Protein AF-0000000083476495 (afdb_homodimer)

Organism: NCBI:txid38772

Nearest PDB structures (foldseek):
  3ix0-assembly1_A  TM=9.524E-01  e=2.593E-11  Homo sapiens
  6rwc-assembly2_B  TM=8.278E-01  e=2.480E-09  Gallus gallus
  2iz3-assembly1_A  TM=7.144E-01  e=4.422E-10  Homo sapiens
  2iz4-assembly1_A  TM=6.396E-01  e=2.930E-09  Sus scrofa
  1xhh-assembly1_A  TM=4.499E-01  e=5.972E-06  Sus scrofa

Solvent-accessible surface area (backbone atoms only — not comparable to full-atom values): 12162 Å² total; per-residue (Å²): 133,83,78,75,74,76,74,70,78,68,69,75,56,72,74,68,36,1,43,20,40,37,34,54,42,56,89,83,54,84,46,37,66,50,96,84,65,53,74,36,50,62,74,37,72,50,70,48,93,85,34,27,44,33,39,19,47,75,58,32,32,40,36,23,34,58,46,49,43,77,74,38,56,58,67,89,55,29,46,75,43,80,36,77,93,72,35,38,61,47,39,16,25,68,91,44,68,89,38,75,46,74,65,43,26,32,39,34,134,81,76,75,73,76,75,72,78,67,70,75,60,70,77,66,36,2,44,22,39,37,35,55,43,57,89,82,55,84,46,35,66,47,97,86,66,52,73,37,50,60,76,37,72,52,71,47,93,84,34,28,43,31,38,19,46,77,59,31,32,38,36,22,34,60,44,50,44,77,75,39,54,60,67,90,56,28,46,76,45,81,37,76,92,73,33,38,63,46,42,15,26,68,92,44,68,89,38,74,46,74,66,43,27,32,40,34

pLDDT: mean 85.41, std 21.5, range [29.64, 98.75]

Sequence (216 aa):
MQMLGLLIIVVSVTLCDAQCWLKIIESDAQGCTDENGVLHEFNSKWTTKDCQSCSCSKERMQCCSLVSSPVDYDKEKCESIFYEETCSYKVVEKADPSKLCEVHSYVGMQMLGLLIIVVSVTLCDAQCWLKIIESDAQGCTDENGVLHEFNSKWTTKDCQSCSCSKERMQCCSLVSSPVDYDKEKCESIFYEETCSYKVVEKADPSKLCEVHSYVG

Structure (mmCIF, N/CA/C/O backbone):
data_AF-0000000083476495-model_v1
#
loop_
_entity.id
_entity.type
_entity.pdbx_description
1 polymer Beta-microseminoprotein
#
loop_
_atom_site.group_PDB
_atom_site.id
_atom_site.type_symbol
_atom_site.label_atom_id
_atom_site.label_alt_id
_atom_site.label_comp_id
_atom_site.label_asym_id
_atom_site.label_entity_id
_atom_site.label_seq_id
_atom_site.pdbx_PDB_ins_code
_atom_site.Cartn_x
_atom_site.Cartn_y
_atom_site.Cartn_z
_atom_site.occupancy
_atom_site.B_iso_or_equiv
_atom_site.auth_seq_id
_atom_site.auth_comp_id
_atom_site.auth_asym_id
_atom_site.auth_atom_id
_atom_site.pdbx_PDB_model_num
ATOM 1 N N . MET A 1 1 ? -11.781 -43.031 -7.367 1 34.56 1 MET A N 1
ATOM 2 C CA . MET A 1 1 ? -12.164 -41.656 -7.609 1 34.56 1 MET A CA 1
ATOM 3 C C . MET A 1 1 ? -11.359 -40.719 -6.73 1 34.56 1 MET A C 1
ATOM 5 O O . MET A 1 1 ? -11.609 -40.594 -5.527 1 34.56 1 MET A O 1
ATOM 9 N N . GLN A 1 2 ? -10.031 -40.625 -7 1 39.84 2 GLN A N 1
ATOM 10 C CA . GLN A 1 2 ? -9.008 -39.875 -6.285 1 39.84 2 GLN A CA 1
ATOM 11 C C . GLN A 1 2 ? -9.312 -38.375 -6.32 1 39.84 2 GLN A C 1
ATOM 13 O O . GLN A 1 2 ? -9.453 -37.781 -7.398 1 39.84 2 GLN A O 1
ATOM 18 N N . MET A 1 3 ? -10.148 -37.906 -5.332 1 31.55 3 MET A N 1
ATOM 19 C CA . MET A 1 3 ? -10.445 -36.5 -5.172 1 31.55 3 MET A CA 1
ATOM 20 C C . MET A 1 3 ? -9.164 -35.656 -5.102 1 31.55 3 MET A C 1
ATOM 22 O O . MET A 1 3 ? -8.359 -35.844 -4.184 1 31.55 3 MET A O 1
ATOM 26 N N . LEU A 1 4 ? -8.531 -35.406 -6.23 1 34.44 4 LEU A N 1
ATOM 27 C CA . LEU A 1 4 ? -7.445 -34.438 -6.297 1 34.44 4 LEU A CA 1
ATOM 28 C C . LEU A 1 4 ? -7.863 -33.125 -5.676 1 34.44 4 LEU A C 1
ATOM 30 O O . LEU A 1 4 ? -8.719 -32.406 -6.223 1 34.44 4 LEU A O 1
ATOM 34 N N . GLY A 1 5 ? -7.867 -33.125 -4.352 1 31.09 5 GLY A N 1
ATOM 35 C CA . GLY A 1 5 ? -8.07 -31.859 -3.645 1 31.09 5 GLY A CA 1
ATOM 36 C C . GLY A 1 5 ? -7.156 -30.75 -4.137 1 31.09 5 GLY A C 1
ATOM 37 O O . GLY A 1 5 ? -5.934 -30.906 -4.152 1 31.09 5 GLY A O 1
ATOM 38 N N . LEU A 1 6 ? -7.582 -29.969 -5.129 1 33.41 6 LEU A N 1
ATOM 39 C CA . LEU A 1 6 ? -6.91 -28.75 -5.555 1 33.41 6 LEU A CA 1
ATOM 40 C C . LEU A 1 6 ? -6.516 -27.891 -4.352 1 33.41 6 LEU A C 1
ATOM 42 O O . LEU A 1 6 ? -7.383 -27.391 -3.635 1 33.41 6 LEU A O 1
ATOM 46 N N . LEU A 1 7 ? -5.434 -28.219 -3.66 1 29.91 7 LEU A N 1
ATOM 47 C CA . LEU A 1 7 ? -4.914 -27.375 -2.584 1 29.91 7 LEU A CA 1
ATOM 48 C C . LEU A 1 7 ? -4.652 -25.953 -3.076 1 29.91 7 LEU A C 1
ATOM 50 O O . LEU A 1 7 ? -3.711 -25.734 -3.84 1 29.91 7 LEU A O 1
ATOM 54 N N . ILE A 1 8 ? -5.703 -25.188 -3.322 1 32.38 8 ILE A N 1
ATOM 55 C CA . ILE A 1 8 ? -5.492 -23.766 -3.586 1 32.38 8 ILE A CA 1
ATOM 56 C C . ILE A 1 8 ? -4.715 -23.141 -2.432 1 32.38 8 ILE A C 1
ATOM 58 O O . ILE A 1 8 ? -5.156 -23.188 -1.281 1 32.38 8 ILE A O 1
ATOM 62 N N . ILE A 1 9 ? -3.4 -23.219 -2.455 1 31.97 9 ILE A N 1
ATOM 63 C CA . ILE A 1 9 ? -2.613 -22.531 -1.44 1 31.97 9 ILE A CA 1
ATOM 64 C C . ILE A 1 9 ? -3.059 -21.078 -1.347 1 31.97 9 ILE A C 1
ATOM 66 O O . ILE A 1 9 ? -2.861 -20.297 -2.281 1 31.97 9 ILE A O 1
ATOM 70 N N . VAL A 1 10 ? -4.258 -20.844 -0.787 1 36.78 10 VAL A N 1
ATOM 71 C CA . VAL A 1 10 ? -4.621 -19.469 -0.459 1 36.78 10 VAL A CA 1
ATOM 72 C C . VAL A 1 10 ? -3.594 -18.875 0.503 1 36.78 10 VAL A C 1
ATOM 74 O O . VAL A 1 10 ? -3.48 -19.328 1.648 1 36.78 10 VAL A O 1
ATOM 77 N N . VAL A 1 11 ? -2.447 -18.641 -0.022 1 34.66 11 VAL A N 1
ATOM 78 C CA . VAL A 1 11 ? -1.579 -17.922 0.901 1 34.66 11 VAL A CA 1
ATOM 79 C C . VAL A 1 11 ? -2.369 -16.812 1.6 1 34.66 11 VAL A C 1
ATOM 81 O O . VAL A 1 11 ? -2.852 -15.883 0.952 1 34.66 11 VAL A O 1
ATOM 84 N N . SER A 1 12 ? -3.031 -17.172 2.689 1 33.94 12 SER A N 1
ATOM 85 C CA . SER A 1 12 ? -3.564 -16.109 3.525 1 33.94 12 SER A CA 1
ATOM 86 C C . SER A 1 12 ? -2.555 -14.977 3.686 1 33.94 12 SER A C 1
ATOM 88 O O . SER A 1 12 ? -1.803 -14.938 4.66 1 33.94 12 SER A O 1
ATOM 90 N N . VAL A 1 13 ? -1.856 -14.633 2.609 1 37.53 13 VAL A N 1
ATOM 91 C CA . VAL A 1 13 ? -1.021 -13.445 2.73 1 37.53 13 VAL A CA 1
ATOM 92 C C . VAL A 1 13 ? -1.77 -12.367 3.506 1 37.53 13 VAL A C 1
ATOM 94 O O . VAL A 1 13 ? -2.951 -12.117 3.252 1 37.53 13 VAL A O 1
ATOM 97 N N . THR A 1 14 ? -1.741 -12.531 4.781 1 41 14 THR A N 1
ATOM 98 C CA . THR A 1 14 ? -2.135 -11.266 5.383 1 41 14 THR A CA 1
ATOM 99 C C . THR A 1 14 ? -1.854 -10.102 4.434 1 41 14 THR A C 1
ATOM 101 O O . THR A 1 14 ? -0.829 -10.094 3.748 1 41 14 THR A O 1
ATOM 104 N N . LEU A 1 15 ? -2.908 -9.586 3.697 1 41 15 LEU A N 1
ATOM 105 C CA . LEU A 1 15 ? -3.074 -8.516 2.721 1 41 15 LEU A CA 1
ATOM 106 C C . LEU A 1 15 ? -2 -7.445 2.896 1 41 15 LEU A C 1
ATOM 108 O O . LEU A 1 15 ? -1.923 -6.801 3.947 1 41 15 LEU A O 1
ATOM 112 N N . CYS A 1 16 ? -0.735 -7.691 2.588 1 46.31 16 CYS A N 1
ATOM 113 C CA . CYS A 1 16 ? 0.157 -6.574 2.289 1 46.31 16 CYS A CA 1
ATOM 114 C C . CYS A 1 16 ? -0.631 -5.348 1.847 1 46.31 16 CYS A C 1
ATOM 116 O O . CYS A 1 16 ? -1.485 -5.441 0.964 1 46.31 16 CYS A O 1
ATOM 118 N N . ASP A 1 17 ? -0.817 -4.535 2.719 1 54.31 17 ASP A N 1
ATOM 119 C CA . ASP A 1 17 ? -1.449 -3.234 2.535 1 54.31 17 ASP A CA 1
ATOM 120 C C . ASP A 1 17 ? -0.942 -2.551 1.266 1 54.31 17 ASP A C 1
ATOM 122 O O . ASP A 1 17 ? 0.267 -2.408 1.072 1 54.31 17 ASP A O 1
ATOM 126 N N . ALA A 1 18 ? -1.779 -2.582 0.137 1 68.75 18 ALA A N 1
ATOM 127 C CA . ALA A 1 18 ? -1.837 -1.989 -1.196 1 68.75 18 ALA A CA 1
ATOM 128 C C . ALA A 1 18 ? -1.809 -0.466 -1.121 1 68.75 18 ALA A C 1
ATOM 130 O O . ALA A 1 18 ? -1.71 0.106 -0.033 1 68.75 18 ALA A O 1
ATOM 131 N N . GLN A 1 19 ? -1.718 0.031 -2.152 1 83 19 GLN A N 1
ATOM 132 C CA . GLN A 1 19 ? -1.815 1.484 -2.246 1 83 19 GLN A CA 1
ATOM 133 C C . GLN A 1 19 ? -2.918 2.021 -1.336 1 83 19 GLN A C 1
ATOM 135 O O . GLN A 1 19 ? -4.07 1.593 -1.43 1 83 19 GLN A O 1
ATOM 140 N N . CYS A 1 20 ? -2.533 2.936 -0.504 1 90.88 20 CYS A N 1
ATOM 141 C CA . CYS A 1 20 ? -3.477 3.441 0.488 1 90.88 20 CYS A CA 1
ATOM 142 C C . CYS A 1 20 ? -3.664 4.945 0.344 1 90.88 20 CYS A C 1
ATOM 144 O O . CYS A 1 20 ? -2.777 5.645 -0.153 1 90.88 20 CYS A O 1
ATOM 146 N N . TRP A 1 21 ? -4.828 5.371 0.64 1 91.62 21 TRP A N 1
ATOM 147 C CA . TRP A 1 21 ? -5.148 6.789 0.781 1 91.62 21 TRP A CA 1
ATOM 148 C C . TRP A 1 21 ? -5.602 7.105 2.201 1 91.62 21 TRP A C 1
ATOM 150 O O . TRP A 1 21 ? -6.32 6.316 2.82 1 91.62 21 TRP A O 1
ATOM 160 N N . LEU A 1 22 ? -5.082 8.211 2.65 1 92.5 22 LEU A N 1
ATOM 161 C CA . LEU A 1 22 ? -5.391 8.656 4.004 1 92.5 22 LEU A CA 1
ATOM 162 C C . LEU A 1 22 ? -6.039 10.039 3.99 1 92.5 22 LEU A C 1
ATOM 164 O O . LEU A 1 22 ? -5.637 10.906 3.215 1 92.5 22 LEU A O 1
ATOM 168 N N . LYS A 1 23 ? -7.008 10.203 4.828 1 94.88 23 LYS A N 1
ATOM 169 C CA . LYS A 1 23 ? -7.641 11.508 5.035 1 94.88 23 LYS A CA 1
ATOM 170 C C . LYS A 1 23 ? -7.629 11.891 6.512 1 94.88 23 LYS A C 1
ATOM 172 O O . LYS A 1 23 ? -8.094 11.133 7.363 1 94.88 23 LYS A O 1
ATOM 177 N N . ILE A 1 24 ? -7.098 13.031 6.801 1 93.81 24 ILE A N 1
ATOM 178 C CA . ILE A 1 24 ? -7.008 13.508 8.172 1 93.81 24 ILE A CA 1
ATOM 179 C C . ILE A 1 24 ? -8.383 13.977 8.648 1 93.81 24 ILE A C 1
ATOM 181 O O . ILE A 1 24 ? -9.078 14.695 7.93 1 93.81 24 ILE A O 1
ATOM 185 N N . ILE A 1 25 ? -8.703 13.547 9.805 1 94.44 25 ILE A N 1
ATOM 186 C CA . ILE A 1 25 ? -10.023 13.836 10.359 1 94.44 25 ILE A CA 1
ATOM 187 C C . ILE A 1 25 ? -9.953 15.094 11.219 1 94.44 25 ILE A C 1
ATOM 189 O O . ILE A 1 25 ? -9 15.289 11.969 1 94.44 25 ILE A O 1
ATOM 193 N N . GLU A 1 26 ? -10.945 15.914 11.031 1 91.38 26 GLU A N 1
ATOM 194 C CA . GLU A 1 26 ? -11.039 17.125 11.844 1 91.38 26 GLU A CA 1
ATOM 195 C C . GLU A 1 26 ? -11.352 16.781 13.305 1 91.38 26 GLU A C 1
ATOM 197 O O . GLU A 1 26 ? -12 15.781 13.586 1 91.38 26 GLU A O 1
ATOM 202 N N . SER A 1 27 ? -10.953 17.656 14.125 1 90.38 27 SER A N 1
ATOM 203 C CA . SER A 1 27 ? -11.047 17.406 15.562 1 90.38 27 SER A CA 1
ATOM 204 C C . SER A 1 27 ? -12.5 17.297 16.016 1 90.38 27 SER A C 1
ATOM 206 O O . SER A 1 27 ? -12.805 16.594 16.969 1 90.38 27 SER A O 1
ATOM 208 N N . ASP A 1 28 ? -13.398 17.844 15.391 1 93.44 28 ASP A N 1
ATOM 209 C CA . ASP A 1 28 ? -14.789 17.875 15.82 1 93.44 28 ASP A CA 1
ATOM 210 C C . ASP A 1 28 ? -15.617 16.828 15.078 1 93.44 28 ASP A C 1
ATOM 212 O O . ASP A 1 28 ? -16.844 16.766 15.234 1 93.44 28 ASP A O 1
ATOM 216 N N . ALA A 1 29 ? -14.992 16.062 14.328 1 94.75 29 ALA A N 1
ATOM 217 C CA . ALA A 1 29 ? -15.703 15.031 13.578 1 94.75 29 ALA A CA 1
ATOM 218 C C . ALA A 1 29 ? -16.312 13.984 14.508 1 94.75 29 ALA A C 1
ATOM 220 O O . ALA A 1 29 ? -15.781 13.75 15.602 1 94.75 29 ALA A O 1
ATOM 221 N N . GLN A 1 30 ? -17.391 13.328 14.125 1 96.25 30 GLN A N 1
ATOM 222 C CA . GLN A 1 30 ? -18.047 12.281 14.898 1 96.25 30 GLN A CA 1
ATOM 223 C C . GLN A 1 30 ? -17.703 10.898 14.367 1 96.25 30 GLN A C 1
ATOM 225 O O . GLN A 1 30 ? -18.109 9.883 14.938 1 96.25 30 GLN A O 1
ATOM 230 N N . GLY A 1 31 ? -17.078 10.867 13.336 1 97.69 31 GLY A N 1
ATOM 231 C CA . GLY A 1 31 ? -16.656 9.68 12.602 1 97.69 31 GLY A CA 1
ATOM 232 C C . GLY A 1 31 ? -16.078 10.008 11.234 1 97.69 31 GLY A C 1
ATOM 233 O O . GLY A 1 31 ? -15.68 11.148 10.977 1 97.69 31 GLY A O 1
ATOM 234 N N . CYS A 1 32 ? -15.922 9.039 10.414 1 97.75 32 CYS A N 1
ATOM 235 C CA . CYS A 1 32 ? -15.43 9.211 9.047 1 97.75 32 CYS A CA 1
ATOM 236 C C . CYS A 1 32 ? -16.562 9.078 8.039 1 97.75 32 CYS A C 1
ATOM 238 O O . CYS A 1 32 ? -17.312 8.094 8.07 1 97.75 32 CYS A O 1
ATOM 240 N N . THR A 1 33 ? -16.672 10.023 7.168 1 96.88 33 THR A N 1
ATOM 241 C CA . THR A 1 33 ? -17.656 9.938 6.102 1 96.88 33 THR A CA 1
ATOM 242 C C . THR A 1 33 ? -17.016 9.461 4.805 1 96.88 33 THR A C 1
ATOM 244 O O . THR A 1 33 ? -16.062 10.062 4.32 1 96.88 33 THR A O 1
ATOM 247 N N . ASP A 1 34 ? -17.594 8.422 4.27 1 94.94 34 ASP A N 1
ATOM 248 C CA . ASP A 1 34 ? -16.984 7.871 3.061 1 94.94 34 ASP A CA 1
ATOM 249 C C . ASP A 1 34 ? -17.5 8.586 1.813 1 94.94 34 ASP A C 1
ATOM 251 O O . ASP A 1 34 ? -18.234 9.578 1.915 1 94.94 34 ASP A O 1
ATOM 255 N N . GLU A 1 35 ? -17.109 8.18 0.655 1 91.06 35 GLU A N 1
ATOM 256 C CA . GLU A 1 35 ? -17.406 8.852 -0.604 1 91.06 35 GLU A CA 1
ATOM 257 C C . GLU A 1 35 ? -18.906 8.797 -0.91 1 91.06 35 GLU A C 1
ATOM 259 O O . GLU A 1 35 ? -19.422 9.602 -1.686 1 91.06 35 GLU A O 1
ATOM 264 N N . ASN A 1 36 ? -19.609 7.879 -0.288 1 94.56 36 ASN A N 1
ATOM 265 C CA . ASN A 1 36 ? -21.047 7.723 -0.512 1 94.56 36 ASN A CA 1
ATOM 266 C C . ASN A 1 36 ? -21.859 8.461 0.543 1 94.56 36 ASN A C 1
ATOM 268 O O . ASN A 1 36 ? -23.078 8.367 0.566 1 94.56 36 ASN A O 1
ATOM 272 N N . GLY A 1 37 ? -21.203 9.039 1.499 1 95.19 37 GLY A N 1
ATOM 273 C CA . GLY A 1 37 ? -21.891 9.828 2.51 1 95.19 37 GLY A CA 1
ATOM 274 C C . GLY A 1 37 ? -22.203 9.039 3.766 1 95.19 37 GLY A C 1
ATOM 275 O O . GLY A 1 37 ? -22.891 9.539 4.66 1 95.19 37 GLY A O 1
ATOM 276 N N . VAL A 1 38 ? -21.766 7.816 3.787 1 96.81 38 VAL A N 1
ATOM 277 C CA . VAL A 1 38 ? -22.031 6.973 4.945 1 96.81 38 VAL A CA 1
ATOM 278 C C . VAL A 1 38 ? -21.078 7.336 6.078 1 96.81 38 VAL A C 1
ATOM 280 O O . VAL A 1 38 ? -19.859 7.383 5.883 1 96.81 38 VAL A O 1
ATOM 283 N N . LEU A 1 39 ? -21.531 7.594 7.266 1 97.75 39 LEU A N 1
ATOM 284 C CA . LEU A 1 39 ? -20.734 7.891 8.453 1 97.75 39 LEU A CA 1
ATOM 285 C C . LEU A 1 39 ? -20.328 6.605 9.164 1 97.75 39 LEU A C 1
ATOM 287 O O . LEU A 1 39 ? -21.188 5.824 9.578 1 97.75 39 LEU A O 1
ATOM 291 N N . HIS A 1 40 ? -19.094 6.449 9.297 1 98.19 40 HIS A N 1
ATOM 292 C CA . HIS A 1 40 ? -18.547 5.309 10.023 1 98.19 40 HIS A CA 1
ATOM 293 C C . HIS A 1 40 ? -18.016 5.73 11.391 1 98.19 40 HIS A C 1
ATOM 295 O O . HIS A 1 40 ? -17.328 6.746 11.516 1 98.19 40 HIS A O 1
ATOM 301 N N . GLU A 1 41 ? -18.312 4.902 12.328 1 97.88 41 GLU A N 1
ATOM 302 C CA . GLU A 1 41 ? -17.875 5.219 13.688 1 97.88 41 GLU A CA 1
ATOM 303 C C . GLU A 1 41 ? -16.359 5.059 13.82 1 97.88 41 GLU A C 1
ATOM 305 O O . GLU A 1 41 ? -15.734 4.301 13.07 1 97.88 41 GLU A O 1
ATOM 310 N N . PHE A 1 42 ? -15.836 5.797 14.812 1 97.25 42 PHE A N 1
ATOM 311 C CA . PHE A 1 42 ? -14.422 5.621 15.117 1 97.25 42 PHE A CA 1
ATOM 312 C C . PHE A 1 42 ? -14.125 4.176 15.492 1 97.25 42 PHE A C 1
ATOM 314 O O . PHE A 1 42 ? -14.945 3.514 16.141 1 97.25 42 PHE A O 1
ATOM 321 N N . ASN A 1 43 ? -13 3.709 15.016 1 97 43 ASN A N 1
ATOM 322 C CA . ASN A 1 43 ? -12.508 2.365 15.297 1 97 43 ASN A CA 1
ATOM 323 C C . ASN A 1 43 ? -13.297 1.306 14.531 1 97 43 ASN A C 1
ATOM 325 O O . ASN A 1 43 ? -13.352 0.147 14.945 1 97 43 ASN A O 1
ATOM 329 N N . SER A 1 44 ? -13.906 1.71 13.516 1 97.5 44 SER A N 1
ATOM 330 C CA . SER A 1 44 ? -14.594 0.756 12.656 1 97.5 44 SER A CA 1
ATOM 331 C C . SER A 1 44 ? -13.766 0.437 11.414 1 97.5 44 SER A C 1
ATOM 333 O O . SER A 1 44 ? -12.836 1.167 11.078 1 97.5 44 SER A O 1
ATOM 335 N N . LYS A 1 45 ? -14.047 -0.667 10.82 1 97.19 45 LYS A N 1
ATOM 336 C CA . LYS A 1 45 ? -13.445 -1.103 9.562 1 97.19 45 LYS A CA 1
ATOM 337 C C . LYS A 1 45 ? -14.508 -1.592 8.586 1 97.19 45 LYS A C 1
ATOM 339 O O . LYS A 1 45 ? -15.516 -2.17 9 1 97.19 45 LYS A O 1
ATOM 344 N N . TRP A 1 46 ? -14.297 -1.389 7.312 1 97.06 46 TRP A N 1
ATOM 345 C CA . TRP A 1 46 ? -15.211 -1.873 6.285 1 97.06 46 TRP A CA 1
ATOM 346 C C . TRP A 1 46 ? -14.484 -2.076 4.961 1 97.06 46 TRP A C 1
ATOM 348 O O . TRP A 1 46 ? -13.367 -1.599 4.777 1 97.06 46 TRP A O 1
ATOM 358 N N . THR A 1 47 ? -15.078 -2.848 4.082 1 94.06 47 THR A N 1
ATOM 359 C CA . THR A 1 47 ? -14.594 -3.041 2.719 1 94.06 47 THR A CA 1
ATOM 360 C C . THR A 1 47 ? -15.555 -2.406 1.712 1 94.06 47 THR A C 1
ATOM 362 O O . THR A 1 47 ? -16.766 -2.35 1.946 1 94.06 47 THR A O 1
ATOM 365 N N . THR A 1 48 ? -15.016 -1.91 0.688 1 94.38 48 THR A N 1
ATOM 366 C CA . THR A 1 48 ? -15.844 -1.251 -0.313 1 94.38 48 THR A CA 1
ATOM 367 C C . THR A 1 48 ? -16.031 -2.148 -1.533 1 94.38 48 THR A C 1
ATOM 369 O O . THR A 1 48 ? -15.289 -3.113 -1.723 1 94.38 48 THR A O 1
ATOM 372 N N . LYS A 1 49 ? -16.969 -1.823 -2.383 1 92.94 49 LYS A N 1
ATOM 373 C CA . LYS A 1 49 ? -17.234 -2.555 -3.619 1 92.94 49 LYS A CA 1
ATOM 374 C C . LYS A 1 49 ? -16.047 -2.447 -4.582 1 92.94 49 LYS A C 1
ATOM 376 O O . LYS A 1 49 ? -15.844 -3.332 -5.414 1 92.94 49 LYS A O 1
ATOM 381 N N . ASP A 1 50 ? -15.273 -1.399 -4.469 1 92.25 50 ASP A N 1
ATOM 382 C CA . ASP A 1 50 ? -14.117 -1.165 -5.328 1 92.25 50 ASP A CA 1
ATOM 383 C C . ASP A 1 50 ? -12.859 -1.813 -4.75 1 92.25 50 ASP A C 1
ATOM 385 O O . ASP A 1 50 ? -11.742 -1.388 -5.047 1 92.25 50 ASP A O 1
ATOM 389 N N . CYS A 1 51 ? -13.023 -2.686 -3.863 1 93.25 51 CYS A N 1
ATOM 390 C CA . CYS A 1 51 ? -11.961 -3.541 -3.338 1 93.25 51 CYS A CA 1
ATOM 391 C C . CYS A 1 51 ? -10.977 -2.736 -2.5 1 93.25 51 CYS A C 1
ATOM 393 O O . CYS A 1 51 ? -9.766 -2.873 -2.658 1 93.25 51 CYS A O 1
ATOM 395 N N . GLN A 1 52 ? -11.531 -1.977 -1.634 1 92.38 52 GLN A N 1
ATOM 396 C CA . GLN A 1 52 ? -10.703 -1.287 -0.649 1 92.38 52 GLN A CA 1
ATOM 397 C C . GLN A 1 52 ? -11.07 -1.708 0.77 1 92.38 52 GLN A C 1
ATOM 399 O O . GLN A 1 52 ? -12.242 -1.944 1.069 1 92.38 52 GLN A O 1
ATOM 404 N N . SER A 1 53 ? -10.102 -1.849 1.546 1 92.62 53 SER A N 1
ATOM 405 C CA . SER A 1 53 ? -10.289 -1.97 2.988 1 92.62 53 SER A CA 1
ATOM 406 C C . SER A 1 53 ? -10.047 -0.637 3.689 1 92.62 53 SER A C 1
ATOM 408 O O . SER A 1 53 ? -9 -0.01 3.506 1 92.62 53 SER A O 1
ATOM 410 N N . CYS A 1 54 ? -11.039 -0.274 4.535 1 94.62 54 CYS A N 1
ATOM 411 C CA . CYS A 1 54 ? -10.984 1.054 5.137 1 94.62 54 CYS A CA 1
ATOM 412 C C . CYS A 1 54 ? -11.117 0.974 6.652 1 94.62 54 CYS A C 1
ATOM 414 O O . CYS A 1 54 ? -11.625 -0.016 7.184 1 94.62 54 CYS A O 1
ATOM 416 N N . SER A 1 55 ? -10.586 1.941 7.273 1 94.94 55 SER A N 1
ATOM 417 C CA . SER A 1 55 ? -10.711 2.078 8.719 1 94.94 55 SER A CA 1
ATOM 418 C C . SER A 1 55 ? -10.828 3.541 9.133 1 94.94 55 SER A C 1
ATOM 420 O O . SER A 1 55 ? -10.43 4.438 8.383 1 94.94 55 SER A O 1
ATOM 422 N N . CYS A 1 56 ? -11.461 3.758 10.336 1 97.25 56 CYS A N 1
ATOM 423 C CA . CYS A 1 56 ? -11.688 5.105 10.836 1 97.25 56 CYS A CA 1
ATOM 424 C C . CYS A 1 56 ? -11.141 5.258 12.25 1 97.25 56 CYS A C 1
ATOM 426 O O . CYS A 1 56 ? -11.453 4.453 13.133 1 97.25 56 CYS A O 1
ATOM 428 N N . SER A 1 57 ? -10.25 6.164 12.445 1 95.25 57 SER A N 1
ATOM 429 C CA . SER A 1 57 ? -9.797 6.594 13.766 1 95.25 57 SER A CA 1
ATOM 430 C C . SER A 1 57 ? -10.133 8.062 14.016 1 95.25 57 SER A C 1
ATOM 432 O O . SER A 1 57 ? -1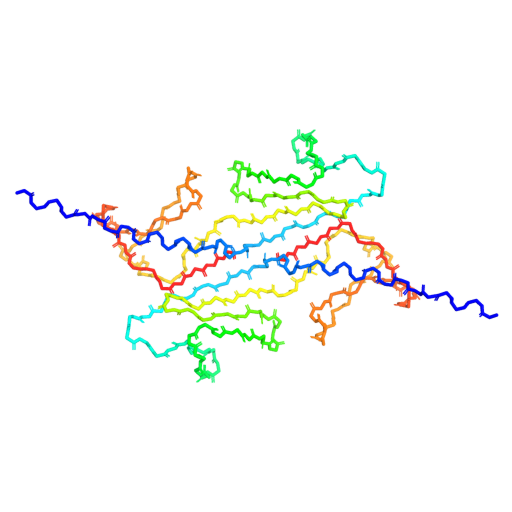0.688 8.734 13.133 1 95.25 57 SER A O 1
ATOM 434 N N . LYS A 1 58 ? -9.844 8.578 15.195 1 95.94 58 LYS A N 1
ATOM 435 C CA . LYS A 1 58 ? -10.07 9.992 15.492 1 95.94 58 LYS A CA 1
ATOM 436 C C . LYS A 1 58 ? -9.125 10.883 14.703 1 95.94 58 LYS A C 1
ATOM 438 O O . LYS A 1 58 ? -9.391 12.078 14.523 1 95.94 58 LYS A O 1
ATOM 443 N N . GLU A 1 59 ? -8.094 10.305 14.227 1 93.06 59 GLU A N 1
ATOM 444 C CA . GLU A 1 59 ? -7.066 11.086 13.547 1 93.06 59 GLU A CA 1
ATOM 445 C C . GLU A 1 59 ? -7.238 11.039 12.031 1 93.06 59 GLU A C 1
ATOM 447 O O . GLU A 1 59 ? -6.879 11.984 11.328 1 93.06 59 GLU A O 1
ATOM 452 N N . ARG A 1 60 ? -7.68 9.844 11.57 1 93.94 60 ARG A N 1
ATOM 453 C CA . ARG A 1 60 ? -7.672 9.711 10.117 1 93.94 60 ARG A CA 1
ATOM 454 C C . ARG A 1 60 ? -8.656 8.633 9.664 1 93.94 60 ARG A C 1
ATOM 456 O O . ARG A 1 60 ? -8.992 7.73 10.43 1 93.94 60 ARG A O 1
ATOM 463 N N . MET A 1 61 ? -9.039 8.734 8.438 1 95.62 61 MET A N 1
ATOM 464 C CA . MET A 1 61 ? -9.625 7.656 7.645 1 95.62 61 MET A CA 1
ATOM 465 C C . MET A 1 61 ? -8.594 7.07 6.684 1 95.62 61 MET A C 1
ATOM 467 O O . MET A 1 61 ? -7.887 7.812 6 1 95.62 61 MET A O 1
ATOM 471 N N . GLN A 1 62 ? -8.531 5.785 6.605 1 93.44 62 GLN A N 1
ATOM 472 C CA . GLN A 1 62 ? -7.555 5.121 5.75 1 93.44 62 GLN A CA 1
ATOM 473 C C . GLN A 1 62 ? -8.211 4.035 4.902 1 93.44 62 GLN A C 1
ATOM 475 O O . GLN A 1 62 ? -9.016 3.25 5.406 1 93.44 62 GLN A O 1
ATOM 480 N N . CYS A 1 63 ? -7.891 4.074 3.648 1 93.25 63 CYS A N 1
ATOM 481 C CA . CYS A 1 63 ? -8.336 3.025 2.738 1 93.25 63 CYS A CA 1
ATOM 482 C C . CYS A 1 63 ? -7.168 2.484 1.921 1 93.25 63 CYS A C 1
ATOM 484 O O . CYS A 1 63 ? -6.371 3.254 1.384 1 93.25 63 CYS A O 1
ATOM 486 N N . CYS A 1 64 ? -7.117 1.154 1.779 1 92 64 CYS A N 1
ATOM 487 C CA . CYS A 1 64 ? -6.07 0.487 1.013 1 92 64 CYS A CA 1
ATOM 488 C C . CYS A 1 64 ? -6.668 -0.511 0.028 1 92 64 CYS A C 1
ATOM 490 O O . CYS A 1 64 ? -7.668 -1.164 0.329 1 92 64 CYS A O 1
ATOM 492 N N . SER A 1 65 ? -6.008 -0.582 -1.082 1 91.12 65 SER A N 1
ATOM 493 C CA . SER A 1 65 ? -6.461 -1.559 -2.066 1 91.12 65 SER A CA 1
ATOM 494 C C . SER A 1 65 ? -6.281 -2.984 -1.556 1 91.12 65 SER A C 1
ATOM 496 O O . SER A 1 65 ? -5.277 -3.295 -0.91 1 91.12 65 SER A O 1
ATOM 498 N N . LEU A 1 66 ? -7.219 -3.824 -1.941 1 90.69 66 LEU A N 1
ATOM 499 C CA . LEU A 1 66 ? -7.137 -5.246 -1.627 1 90.69 66 LEU A CA 1
ATOM 500 C C . LEU A 1 66 ? -6.578 -6.031 -2.809 1 90.69 66 LEU A C 1
ATOM 502 O O . LEU A 1 66 ? -6.332 -7.238 -2.697 1 90.69 66 LEU A O 1
ATOM 506 N N . VAL A 1 67 ? -6.414 -5.34 -3.867 1 90.38 67 VAL A N 1
ATOM 507 C CA . VAL A 1 67 ? -6.074 -6.027 -5.109 1 90.38 67 VAL A CA 1
ATOM 508 C C . VAL A 1 67 ? -4.559 -6.117 -5.254 1 90.38 67 VAL A C 1
ATOM 510 O O . VAL A 1 67 ? -3.852 -5.121 -5.094 1 90.38 67 VAL A O 1
ATOM 513 N N . SER A 1 68 ? -4.109 -7.305 -5.582 1 90.44 68 SER A N 1
ATOM 514 C CA . SER A 1 68 ? -2.74 -7.539 -6.02 1 90.44 68 SER A CA 1
ATOM 515 C C . SER A 1 68 ? -2.691 -7.969 -7.484 1 90.44 68 SER A C 1
ATOM 517 O O . SER A 1 68 ? -3.225 -9.016 -7.844 1 90.44 68 SER A O 1
ATOM 519 N N . SER A 1 69 ? -2.027 -7.141 -8.234 1 92.38 69 SER A N 1
ATOM 520 C CA . SER A 1 69 ? -1.972 -7.422 -9.672 1 92.38 69 SER A CA 1
ATOM 521 C C . SER A 1 69 ? -0.753 -8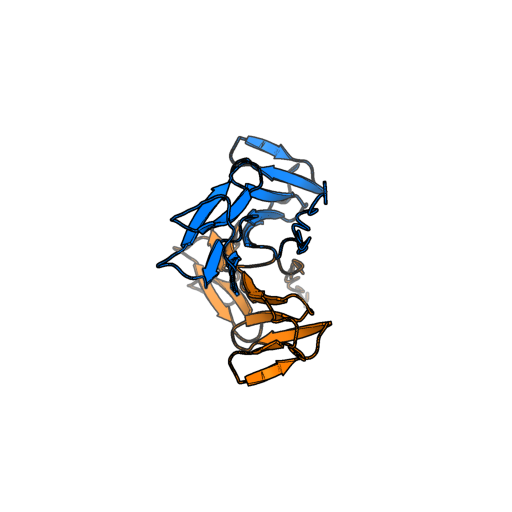.273 -10.016 1 92.38 69 SER A C 1
ATOM 523 O O . SER A 1 69 ? 0.373 -7.93 -9.648 1 92.38 69 SER A O 1
ATOM 525 N N . PRO A 1 70 ? -1 -9.391 -10.719 1 94.94 70 PRO A N 1
ATOM 526 C CA . PRO A 1 70 ? 0.149 -10.18 -11.172 1 94.94 70 PRO A CA 1
ATOM 527 C C . PRO A 1 70 ? 0.962 -9.469 -12.25 1 94.94 70 PRO A C 1
ATOM 529 O O . PRO A 1 70 ? 0.393 -8.922 -13.203 1 94.94 70 PRO A O 1
ATOM 532 N N . VAL A 1 71 ? 2.23 -9.484 -12.164 1 94.81 71 VAL A N 1
ATOM 533 C CA . VAL A 1 71 ? 3.014 -8.711 -13.125 1 94.81 71 VAL A CA 1
ATOM 534 C C . VAL A 1 71 ? 4.055 -9.609 -13.781 1 94.81 71 VAL A C 1
ATOM 536 O O . VAL A 1 71 ? 4.57 -9.289 -14.859 1 94.81 71 VAL A O 1
ATOM 539 N N . ASP A 1 72 ? 4.414 -10.695 -13.125 1 96.06 72 ASP A N 1
ATOM 540 C CA . ASP A 1 72 ? 5.406 -11.602 -13.688 1 96.06 72 ASP A CA 1
ATOM 541 C C . ASP A 1 72 ? 4.828 -13 -13.883 1 96.06 72 ASP A C 1
ATOM 543 O O . ASP A 1 72 ? 4.801 -13.805 -12.945 1 96.06 72 ASP A O 1
ATOM 547 N N . TYR A 1 73 ? 4.477 -13.266 -15.094 1 97.5 73 TYR A N 1
ATOM 548 C CA . TYR A 1 73 ? 3.967 -14.555 -15.547 1 97.5 73 TYR A CA 1
ATOM 549 C C . TYR A 1 73 ? 4.102 -14.688 -17.062 1 97.5 73 TYR A C 1
ATOM 551 O O . TYR A 1 73 ? 4.516 -13.75 -17.734 1 97.5 73 TYR A O 1
ATOM 559 N N . ASP A 1 74 ? 3.857 -15.797 -17.625 1 98.19 74 ASP A N 1
ATOM 560 C CA . ASP A 1 74 ? 3.984 -16.031 -19.062 1 98.19 74 ASP A CA 1
ATOM 561 C C . ASP A 1 74 ? 2.84 -15.367 -19.828 1 98.19 74 ASP A C 1
ATOM 563 O O . ASP A 1 74 ? 1.802 -15.992 -20.047 1 98.19 74 ASP A O 1
ATOM 567 N N . LYS A 1 75 ? 3.111 -14.172 -20.359 1 97.56 75 LYS A N 1
ATOM 568 C CA . L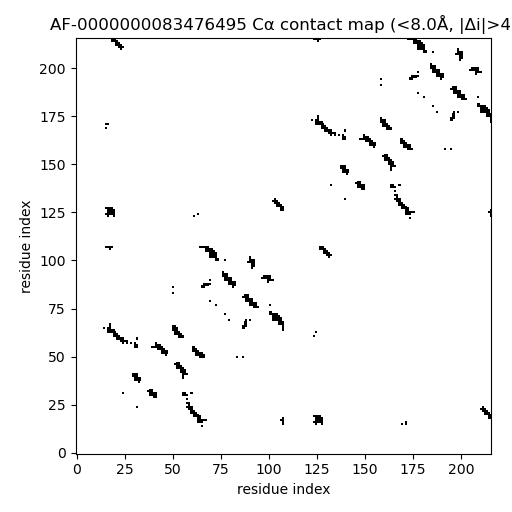YS A 1 75 ? 2.051 -13.391 -20.969 1 97.56 75 LYS A CA 1
ATOM 569 C C . LYS A 1 75 ? 1.71 -13.922 -22.359 1 97.56 75 LYS A C 1
ATOM 571 O O . LYS A 1 75 ? 0.664 -13.594 -22.922 1 97.56 75 LYS A O 1
ATOM 576 N N . GLU A 1 76 ? 2.596 -14.609 -22.953 1 98.25 76 GLU A N 1
ATOM 577 C CA . GLU A 1 76 ? 2.322 -15.219 -24.25 1 98.25 76 GLU A CA 1
ATOM 578 C C . GLU A 1 76 ? 1.309 -16.359 -24.125 1 98.25 76 GLU A C 1
ATOM 580 O O . GLU A 1 76 ? 0.383 -16.469 -24.922 1 98.25 76 GLU A O 1
ATOM 585 N N . LYS A 1 77 ? 1.373 -17.094 -23.078 1 98.38 77 LYS A N 1
ATOM 586 C CA . LYS A 1 77 ? 0.562 -18.297 -22.938 1 98.38 77 LYS A CA 1
ATOM 587 C C . LYS A 1 77 ? -0.577 -18.094 -21.938 1 98.38 77 LYS A C 1
ATOM 589 O O . LYS A 1 77 ? -1.527 -18.875 -21.906 1 98.38 77 LYS A O 1
ATOM 594 N N . CYS A 1 78 ? -0.422 -17.125 -21.094 1 98.75 78 CYS A N 1
ATOM 595 C CA . CYS A 1 78 ? -1.345 -16.969 -19.969 1 98.75 78 CYS A CA 1
ATOM 596 C C . CYS A 1 78 ? -2.02 -15.594 -20.031 1 98.75 78 CYS A C 1
ATOM 598 O O . CYS A 1 78 ? -1.544 -14.688 -20.719 1 98.75 78 CYS A O 1
ATOM 600 N N . GLU A 1 79 ? -3.09 -15.422 -19.375 1 98.31 79 GLU A N 1
ATOM 601 C CA . GLU A 1 79 ? -3.803 -14.156 -19.188 1 98.31 79 GLU A CA 1
ATOM 602 C C . GLU A 1 79 ? -4.332 -14.023 -17.766 1 98.31 79 GLU A C 1
ATOM 604 O O . GLU A 1 79 ? -4.566 -15.023 -17.078 1 98.31 79 GLU A O 1
ATOM 609 N N . SER A 1 80 ? -4.426 -12.828 -17.297 1 97.81 80 SER A N 1
ATOM 610 C CA . SER A 1 80 ? -4.977 -12.555 -15.977 1 97.81 80 SER A CA 1
ATOM 611 C C . SER A 1 80 ? -6.449 -12.172 -16.062 1 97.81 80 SER A C 1
ATOM 613 O O . SER A 1 80 ? -6.84 -11.367 -16.922 1 97.81 80 SER A O 1
ATOM 615 N N . ILE A 1 81 ? -7.219 -12.711 -15.227 1 97.44 81 ILE A N 1
ATOM 616 C CA . ILE A 1 81 ? -8.641 -12.406 -15.133 1 97.44 81 ILE A CA 1
ATOM 617 C C . ILE A 1 81 ? -8.969 -11.859 -13.75 1 97.44 81 ILE A C 1
ATOM 619 O O . ILE A 1 81 ? -8.609 -12.469 -12.734 1 97.44 81 ILE A O 1
ATOM 623 N N . PHE A 1 82 ? -9.641 -10.773 -13.766 1 96 82 PHE A N 1
ATOM 624 C CA . PHE A 1 82 ? -10 -10.148 -12.5 1 96 82 PHE A CA 1
ATOM 625 C C . PHE A 1 82 ? -11.375 -10.617 -12.031 1 96 82 PHE A C 1
ATOM 627 O O . PHE A 1 82 ? -12.328 -10.625 -12.812 1 96 82 PHE A O 1
ATOM 634 N N . TYR A 1 83 ? -11.344 -10.977 -10.805 1 95.31 83 TYR A N 1
ATOM 635 C CA . TYR A 1 83 ? -12.602 -11.359 -10.172 1 95.31 83 TYR A CA 1
ATOM 636 C C . TYR A 1 83 ? -13 -10.352 -9.102 1 95.31 83 TYR A C 1
ATOM 638 O O . TYR A 1 83 ? -12.391 -10.289 -8.039 1 95.31 83 TYR A O 1
ATOM 646 N N . GLU A 1 84 ? -14.023 -9.711 -9.25 1 93.12 84 GLU A N 1
ATOM 647 C CA . GLU A 1 84 ? -14.492 -8.648 -8.359 1 93.12 84 GLU A CA 1
ATOM 648 C C . GLU A 1 84 ? -14.969 -9.219 -7.031 1 93.12 84 GLU A C 1
ATOM 650 O O . GLU A 1 84 ? -14.805 -8.586 -5.984 1 93.12 84 GLU A O 1
ATOM 655 N N . GLU A 1 85 ? -15.555 -10.484 -7.098 1 93.06 85 GLU A N 1
ATOM 656 C CA . GLU A 1 85 ? -16.125 -11.086 -5.902 1 93.06 85 GLU A CA 1
ATOM 657 C C . GLU A 1 85 ? -15.062 -11.352 -4.844 1 93.06 85 GLU A C 1
ATOM 659 O O . GLU A 1 85 ? -15.336 -11.242 -3.646 1 93.06 85 GLU A O 1
ATOM 664 N N . THR A 1 86 ? -13.891 -11.633 -5.273 1 93.25 86 THR A N 1
ATOM 665 C CA . THR A 1 86 ? -12.836 -11.977 -4.328 1 93.25 86 THR A CA 1
ATOM 666 C C . THR A 1 86 ? -11.727 -10.93 -4.348 1 93.25 86 THR A C 1
ATOM 668 O O . THR A 1 86 ? -10.703 -11.094 -3.682 1 93.25 86 THR A O 1
ATOM 671 N N . CYS A 1 87 ? -11.945 -9.906 -5.152 1 93.5 87 CYS A N 1
ATOM 672 C CA . CYS A 1 87 ? -10.953 -8.852 -5.305 1 93.5 87 CYS A CA 1
ATOM 673 C C . CYS A 1 87 ? -9.578 -9.438 -5.605 1 93.5 87 CYS A C 1
ATOM 675 O O . CYS A 1 87 ? -8.594 -9.094 -4.953 1 93.5 87 CYS A O 1
ATOM 677 N N . SER A 1 88 ? -9.578 -10.328 -6.629 1 93.75 88 SER A N 1
ATOM 678 C CA . SER A 1 88 ? -8.32 -11.008 -6.926 1 93.75 88 SER A CA 1
ATOM 679 C C . SER A 1 88 ? -8.211 -11.336 -8.406 1 93.75 88 SER A C 1
ATOM 681 O O . SER A 1 88 ? -9.211 -11.336 -9.133 1 93.75 88 SER A O 1
ATOM 683 N N . TYR A 1 89 ? -6.988 -11.547 -8.797 1 94.75 89 TYR A N 1
ATOM 684 C CA . TYR A 1 89 ? -6.695 -12.031 -10.141 1 94.75 89 TYR A CA 1
ATOM 685 C C . TYR A 1 89 ? -6.426 -13.531 -10.133 1 94.75 89 TYR A C 1
ATOM 687 O O . TYR A 1 89 ? -5.801 -14.055 -9.203 1 94.75 89 TYR A O 1
ATOM 695 N N . LYS A 1 90 ? -6.965 -14.125 -11.18 1 96.62 90 LYS A N 1
ATOM 696 C CA . LYS A 1 90 ? -6.48 -15.453 -11.539 1 96.62 90 LYS A CA 1
ATOM 697 C C . LYS A 1 90 ? -5.688 -15.414 -12.852 1 96.62 90 LYS A C 1
ATOM 699 O O . LYS A 1 90 ? -6.094 -14.75 -13.805 1 96.62 90 LYS A O 1
ATOM 704 N N . VAL A 1 91 ? -4.59 -16.016 -12.789 1 97.69 91 VAL A N 1
ATOM 705 C CA . VAL A 1 91 ? -3.801 -16.125 -14.016 1 97.69 91 VAL A CA 1
ATOM 706 C C . VAL A 1 91 ? -3.943 -17.531 -14.594 1 97.69 91 VAL A C 1
ATOM 708 O O . VAL A 1 91 ? -3.58 -18.516 -13.945 1 97.69 91 VAL A O 1
ATOM 711 N N . VAL A 1 92 ? -4.438 -17.562 -15.836 1 98.38 92 VAL A N 1
ATOM 712 C CA . VAL A 1 92 ? -4.805 -18.844 -16.406 1 98.38 92 VAL A CA 1
ATOM 713 C C . VAL A 1 92 ? -4.215 -18.984 -17.812 1 98.38 92 VAL A C 1
ATOM 715 O O . VAL A 1 92 ? -3.832 -17.984 -18.422 1 98.38 92 VAL A O 1
ATOM 718 N N . GLU A 1 93 ? -4.223 -20.203 -18.25 1 98.5 93 GLU A N 1
ATOM 719 C CA . GLU A 1 93 ? -3.785 -20.438 -19.625 1 98.5 93 GLU A CA 1
ATOM 720 C C . GLU A 1 93 ? -4.812 -19.922 -20.625 1 98.5 93 GLU A C 1
ATOM 722 O O . GLU A 1 93 ? -6.012 -20.156 -20.469 1 98.5 93 GLU A O 1
ATOM 727 N N . LYS A 1 94 ? -4.293 -19.25 -21.672 1 98.12 94 LYS A N 1
ATOM 728 C CA . LYS A 1 94 ? -5.184 -18.75 -22.703 1 98.12 94 LYS A CA 1
ATOM 729 C C . LYS A 1 94 ? -5.934 -19.891 -23.391 1 98.12 94 LYS A C 1
ATOM 731 O O . LYS A 1 94 ? -7.121 -19.766 -23.703 1 98.12 94 LYS A O 1
ATOM 736 N N . ALA A 1 95 ? -5.246 -20.984 -23.594 1 98 95 ALA A N 1
ATOM 737 C CA . ALA A 1 95 ? -5.805 -22.125 -24.328 1 98 95 ALA A CA 1
ATOM 738 C C . ALA A 1 95 ? -6.816 -22.891 -23.469 1 98 95 ALA A C 1
ATOM 740 O O . ALA A 1 95 ? -7.734 -23.516 -24 1 98 95 ALA A O 1
ATOM 741 N N . ASP A 1 96 ? -6.664 -22.875 -22.172 1 97.62 96 ASP A N 1
ATOM 742 C CA . ASP A 1 96 ? -7.543 -23.594 -21.25 1 97.62 96 ASP A CA 1
ATOM 743 C C . ASP A 1 96 ? -7.645 -22.844 -19.906 1 97.62 96 ASP A C 1
ATOM 745 O O . ASP A 1 96 ? -6.875 -23.125 -18.984 1 97.62 96 ASP A O 1
ATOM 749 N N . PRO A 1 97 ? -8.562 -22.031 -19.766 1 94.88 97 PRO A N 1
ATOM 750 C CA . PRO A 1 97 ? -8.656 -21.156 -18.594 1 94.88 97 PRO A CA 1
ATOM 751 C C . PRO A 1 97 ? -8.914 -21.922 -17.312 1 94.88 97 PRO A C 1
ATOM 753 O O . PRO A 1 97 ? -8.93 -21.328 -16.219 1 94.88 97 PRO A O 1
ATOM 756 N N . SER A 1 98 ? -9.156 -23.25 -17.312 1 95.5 98 SER A N 1
ATOM 757 C CA . SER A 1 98 ? -9.297 -24.031 -16.094 1 95.5 98 SER A CA 1
ATOM 758 C C . SER A 1 98 ? -7.938 -24.344 -15.469 1 95.5 98 SER A C 1
ATOM 760 O O . SER A 1 98 ? -7.863 -24.797 -14.32 1 95.5 98 SER A O 1
ATOM 762 N N . LYS A 1 99 ? -6.965 -24.062 -16.328 1 97 99 LYS A N 1
ATOM 763 C CA . LYS A 1 99 ? -5.609 -24.312 -15.859 1 97 99 LYS A CA 1
ATOM 764 C C . LYS A 1 99 ? -4.949 -23.031 -15.367 1 97 99 LYS A C 1
ATOM 766 O O . LYS A 1 99 ? -4.902 -22.031 -16.094 1 97 99 LYS A O 1
ATOM 771 N N . LEU A 1 100 ? -4.441 -23.062 -14.219 1 96.38 100 LEU A N 1
ATOM 772 C CA . LEU A 1 100 ? -3.785 -21.906 -13.633 1 96.38 100 LEU A CA 1
ATOM 773 C C . LEU A 1 100 ? -2.35 -21.781 -14.133 1 96.38 100 LEU A C 1
ATOM 775 O O . LEU A 1 100 ? -1.69 -22.781 -14.398 1 96.38 100 LEU A O 1
ATOM 779 N N . CYS A 1 101 ? -1.883 -20.531 -14.273 1 97.38 101 CYS A N 1
ATOM 780 C CA . CYS A 1 101 ? -0.49 -20.234 -14.578 1 97.38 101 CYS A CA 1
ATOM 781 C C . CYS A 1 101 ? 0.249 -19.766 -13.328 1 97.38 101 CYS A C 1
ATOM 783 O O . CYS A 1 101 ? -0.344 -19.141 -12.445 1 97.38 101 CYS A O 1
ATOM 785 N N . GLU A 1 102 ? 1.472 -20.125 -13.242 1 94.88 102 GLU A N 1
ATOM 786 C CA . GLU A 1 102 ? 2.312 -19.656 -12.141 1 94.88 102 GLU A CA 1
ATOM 787 C C . GLU A 1 102 ? 2.582 -18.156 -12.258 1 94.88 102 GLU A C 1
ATOM 789 O O . GLU A 1 102 ? 2.834 -17.656 -13.344 1 94.88 102 GLU A O 1
ATOM 794 N N . VAL A 1 103 ? 2.488 -17.547 -11.172 1 95.88 103 VAL A N 1
ATOM 795 C CA . VAL A 1 103 ? 2.822 -16.125 -11.086 1 95.88 103 VAL A CA 1
ATOM 796 C C . VAL A 1 103 ? 4.035 -15.938 -10.172 1 95.88 103 VAL A C 1
ATOM 798 O O . VAL A 1 103 ? 4.105 -16.531 -9.094 1 95.88 103 VAL A O 1
ATOM 801 N N . HIS A 1 104 ? 4.93 -15.07 -10.547 1 95.12 104 HIS A N 1
ATOM 802 C CA . HIS A 1 104 ? 6.168 -14.961 -9.789 1 95.12 104 HIS A CA 1
ATOM 803 C C . HIS A 1 104 ? 6.203 -13.664 -8.984 1 95.12 104 HIS A C 1
ATOM 805 O O . HIS A 1 104 ? 7.004 -13.531 -8.055 1 95.12 104 HIS A O 1
ATOM 811 N N . SER A 1 105 ? 5.352 -12.695 -9.406 1 93.56 105 SER A N 1
ATOM 812 C CA . SER A 1 105 ? 5.344 -11.445 -8.648 1 93.56 105 SER A CA 1
ATOM 813 C C . SER A 1 105 ? 4.004 -10.727 -8.781 1 93.56 105 SER A C 1
ATOM 815 O O . SER A 1 105 ? 3.27 -10.945 -9.75 1 93.56 105 SER A O 1
ATOM 817 N N . TYR A 1 106 ? 3.779 -9.938 -7.793 1 93.06 106 TYR A N 1
ATOM 818 C CA . TYR A 1 106 ? 2.568 -9.125 -7.715 1 93.06 106 TYR A CA 1
ATOM 819 C C . TYR A 1 106 ? 2.896 -7.695 -7.297 1 93.06 106 TYR A C 1
ATOM 821 O O . TYR A 1 106 ? 3.926 -7.449 -6.66 1 93.06 106 TYR A O 1
ATOM 829 N N . VAL A 1 107 ? 1.952 -6.77 -7.699 1 90.56 107 VAL A N 1
ATOM 830 C CA . VAL A 1 107 ? 2.006 -5.387 -7.234 1 90.56 107 VAL A CA 1
ATOM 831 C C . VAL A 1 107 ? 0.63 -4.961 -6.727 1 90.56 107 VAL A C 1
ATOM 833 O O . VAL A 1 107 ? -0.391 -5.266 -7.344 1 90.56 107 VAL A O 1
ATOM 836 N N . GLY A 1 108 ? 0.711 -4.246 -5.543 1 85.56 108 GLY A N 1
ATOM 837 C CA . GLY A 1 108 ? -0.546 -3.721 -5.035 1 85.56 108 GLY A CA 1
ATOM 838 C C . GLY A 1 108 ? -0.411 -3.055 -3.68 1 85.56 108 GLY A C 1
ATOM 839 O O . GLY A 1 108 ? 0.623 -3.182 -3.021 1 85.56 108 GLY A O 1
ATOM 840 N N . MET B 1 1 ? 10.117 32.594 29.297 1 35.31 1 MET B N 1
ATOM 841 C CA . MET B 1 1 ? 10.602 31.953 28.078 1 35.31 1 MET B CA 1
ATOM 842 C C . MET B 1 1 ? 9.875 30.641 27.797 1 35.31 1 MET B C 1
ATOM 844 O O . MET B 1 1 ? 10.133 29.641 28.469 1 35.31 1 MET B O 1
ATOM 848 N N . GLN B 1 2 ? 8.555 30.75 27.484 1 41.25 2 GLN B N 1
ATOM 849 C CA . GLN B 1 2 ? 7.59 29.688 27.281 1 41.25 2 GLN B CA 1
ATOM 850 C C . GLN B 1 2 ? 8 28.797 26.125 1 41.25 2 GLN B C 1
ATOM 852 O O . GLN B 1 2 ? 8.203 29.266 25 1 41.25 2 GLN B O 1
ATOM 857 N N . MET B 1 3 ? 8.82 27.766 26.422 1 31.56 3 MET B N 1
ATOM 858 C CA . MET B 1 3 ? 9.188 26.734 25.453 1 31.56 3 MET B CA 1
ATOM 859 C C . MET B 1 3 ? 7.957 26.156 24.781 1 31.56 3 MET B C 1
ATOM 861 O O . MET B 1 3 ? 7.113 25.547 25.438 1 31.56 3 MET B O 1
ATOM 865 N N . LEU B 1 4 ? 7.398 26.875 23.844 1 35.47 4 LEU B N 1
ATOM 866 C CA . LEU B 1 4 ? 6.371 26.297 22.984 1 35.47 4 LEU B CA 1
ATOM 867 C C . LEU B 1 4 ? 6.848 24.984 22.359 1 35.47 4 LEU B C 1
ATOM 869 O O . LEU B 1 4 ? 7.754 24.984 21.531 1 35.47 4 LEU B O 1
ATOM 873 N N . GLY B 1 5 ? 6.809 23.969 23.219 1 31.28 5 GLY B N 1
ATOM 874 C CA . GLY B 1 5 ? 7.047 22.641 22.688 1 31.28 5 GLY B CA 1
ATOM 875 C C . GLY B 1 5 ? 6.215 22.328 21.469 1 31.28 5 GLY B C 1
ATOM 876 O O . GLY B 1 5 ? 4.984 22.422 21.5 1 31.28 5 GLY B O 1
ATOM 877 N N . LEU B 1 6 ? 6.711 22.641 20.25 1 32.34 6 LEU B N 1
ATOM 878 C CA . LEU B 1 6 ? 6.109 22.203 19 1 32.34 6 LEU B CA 1
ATOM 879 C C . LEU B 1 6 ? 5.734 20.734 19.047 1 32.34 6 LEU B C 1
ATOM 881 O O . LEU B 1 6 ? 6.613 19.859 19.125 1 32.34 6 LEU B O 1
ATOM 885 N N . LEU B 1 7 ? 4.605 20.359 19.641 1 29.64 7 LEU B N 1
ATOM 886 C CA . LEU B 1 7 ? 4.102 18.984 19.609 1 29.64 7 LEU B CA 1
ATOM 887 C C . LEU B 1 7 ? 3.943 18.516 18.172 1 29.64 7 LEU B C 1
ATOM 889 O O . LEU B 1 7 ? 3.045 18.953 17.453 1 29.64 7 LEU B O 1
ATOM 893 N N . ILE B 1 8 ? 5.051 18.25 17.484 1 32.56 8 ILE B N 1
ATOM 894 C CA . ILE B 1 8 ? 4.938 17.594 16.188 1 32.56 8 ILE B CA 1
ATOM 895 C C . ILE B 1 8 ? 4.129 16.312 16.344 1 32.56 8 ILE B C 1
ATOM 897 O O . ILE B 1 8 ? 4.504 15.414 17.109 1 32.56 8 ILE B O 1
ATOM 901 N N . ILE B 1 9 ? 2.818 16.391 16.266 1 32.16 9 ILE B N 1
ATOM 902 C CA . ILE B 1 9 ? 2.012 15.172 16.281 1 32.16 9 ILE B CA 1
ATOM 903 C C . ILE B 1 9 ? 2.531 14.195 15.234 1 32.16 9 ILE B C 1
ATOM 905 O O . ILE B 1 9 ? 2.412 14.438 14.031 1 32.16 9 ILE B O 1
ATOM 909 N N . VAL B 1 10 ? 3.713 13.617 15.492 1 37.75 10 VAL B N 1
ATOM 910 C CA . VAL B 1 10 ? 4.121 12.492 14.656 1 37.75 10 VAL B CA 1
ATOM 911 C C . VAL B 1 10 ? 3.07 11.383 14.734 1 37.75 10 VAL B C 1
ATOM 913 O O . VAL B 1 10 ? 2.867 10.789 15.797 1 37.75 10 VAL B O 1
ATOM 916 N N . VAL B 1 11 ? 1.963 11.648 14.141 1 33.94 11 VAL B N 1
ATOM 917 C CA . VAL B 1 11 ? 1.079 10.484 14.094 1 33.94 11 VAL B CA 1
ATOM 918 C C . VAL B 1 11 ? 1.889 9.234 13.766 1 33.94 11 VAL B C 1
ATOM 920 O O . VAL B 1 11 ? 2.465 9.125 12.68 1 33.94 11 VAL B O 1
ATOM 923 N N . SER B 1 12 ? 2.494 8.648 14.797 1 33.25 12 SER B N 1
ATOM 924 C CA . SER B 1 12 ? 3.018 7.309 14.562 1 33.25 12 SER B CA 1
ATOM 925 C C . SER B 1 12 ? 2.055 6.48 13.719 1 33.25 12 SER B C 1
ATOM 927 O O . SER B 1 12 ? 1.198 5.773 14.258 1 33.25 12 SER B O 1
ATOM 929 N N . VAL B 1 13 ? 1.482 7.105 12.727 1 37 13 VAL B N 1
ATOM 930 C CA . VAL B 1 13 ? 0.718 6.254 11.82 1 37 13 VAL B CA 1
ATOM 931 C C . VAL B 1 13 ? 1.453 4.934 11.609 1 37 13 VAL B C 1
ATOM 933 O O . VAL B 1 13 ? 2.66 4.918 11.352 1 37 13 VAL B O 1
ATOM 936 N N . THR B 1 14 ? 1.36 4.117 12.57 1 40.69 14 THR B N 1
ATOM 937 C CA . THR B 1 14 ? 1.729 2.799 12.07 1 40.69 14 THR B CA 1
ATOM 938 C C . THR B 1 14 ? 1.563 2.73 10.555 1 40.69 14 THR B C 1
ATOM 940 O O . THR B 1 14 ? 0.687 3.389 9.992 1 40.69 14 THR B O 1
ATOM 943 N N . LEU B 1 15 ? 2.697 2.609 9.742 1 39.84 15 LEU B N 1
ATOM 944 C CA . LEU B 1 15 ? 2.99 2.518 8.312 1 39.84 15 LEU B CA 1
ATOM 945 C C . LEU B 1 15 ? 1.808 1.929 7.555 1 39.84 15 LEU B C 1
ATOM 947 O O . LEU B 1 15 ? 1.438 0.772 7.77 1 39.84 15 LEU B O 1
ATOM 951 N N . CYS B 1 16 ? 0.68 2.611 7.391 1 45.59 16 CYS B N 1
ATOM 952 C CA . CYS B 1 16 ? -0.201 2.355 6.258 1 45.59 16 CYS B CA 1
ATOM 953 C C . CYS B 1 16 ? 0.56 1.699 5.113 1 45.59 16 CYS B C 1
ATOM 955 O O . CYS B 1 16 ? 1.604 2.199 4.688 1 45.59 16 CYS B O 1
ATOM 957 N N . ASP B 1 17 ? 0.486 0.516 5.082 1 53.56 17 ASP B N 1
ATOM 958 C CA . ASP B 1 17 ? 1.014 -0.339 4.023 1 53.56 17 ASP B CA 1
ATOM 959 C C . ASP B 1 17 ? 0.726 0.254 2.645 1 53.56 17 ASP B C 1
ATOM 961 O O . ASP B 1 17 ? -0.428 0.529 2.311 1 53.56 17 ASP B O 1
ATOM 965 N N . ALA B 1 18 ? 1.748 1.042 2.051 1 67.56 18 ALA B N 1
ATOM 966 C CA . ALA B 1 18 ? 2.045 1.688 0.775 1 67.56 18 ALA B CA 1
ATOM 967 C C . ALA B 1 18 ? 2.061 0.671 -0.364 1 67.56 18 ALA B C 1
ATOM 969 O O . ALA B 1 18 ? 1.827 -0.52 -0.144 1 67.56 18 ALA B O 1
ATOM 970 N N . GLN B 1 19 ? 2.105 1.177 -1.4 1 82.94 19 GLN B N 1
ATOM 971 C CA . GLN B 1 19 ? 2.279 0.332 -2.576 1 82.94 19 GLN B CA 1
ATOM 972 C C . GLN B 1 19 ? 3.312 -0.762 -2.32 1 82.94 19 GLN B C 1
ATOM 974 O O . GLN B 1 19 ? 4.449 -0.474 -1.938 1 82.94 19 GLN B O 1
ATOM 979 N N . CYS B 1 20 ? 2.891 -1.979 -2.537 1 90.81 20 CYS B N 1
ATOM 980 C CA . CYS B 1 20 ? 3.756 -3.109 -2.219 1 90.81 20 CYS B CA 1
ATOM 981 C C . CYS B 1 20 ? 4.016 -3.963 -3.453 1 90.81 20 CYS B C 1
ATOM 983 O O . CYS B 1 20 ? 3.201 -3.986 -4.379 1 90.81 20 CYS B O 1
ATOM 985 N N . TRP B 1 21 ? 5.16 -4.512 -3.504 1 91.62 21 TRP B N 1
ATOM 986 C CA . TRP B 1 21 ? 5.504 -5.539 -4.48 1 91.62 21 TRP B CA 1
ATOM 987 C C . TRP B 1 21 ? 5.859 -6.852 -3.789 1 91.62 21 TRP B C 1
ATOM 989 O O . TRP B 1 21 ? 6.496 -6.855 -2.732 1 91.62 21 TRP B O 1
ATOM 999 N N . LEU B 1 22 ? 5.359 -7.891 -4.402 1 92.44 22 LEU B N 1
ATOM 1000 C CA . LEU B 1 22 ? 5.57 -9.234 -3.865 1 92.44 22 LEU B CA 1
ATOM 1001 C C . LEU B 1 22 ? 6.273 -10.117 -4.887 1 92.44 22 LEU B C 1
ATOM 1003 O O . LEU B 1 22 ? 5.98 -10.055 -6.082 1 92.44 22 LEU B O 1
ATOM 1007 N N . LYS B 1 23 ? 7.18 -10.914 -4.402 1 94.94 23 LYS B N 1
ATOM 1008 C CA . LYS B 1 23 ? 7.844 -11.93 -5.219 1 94.94 23 LYS B CA 1
ATOM 1009 C C . LYS B 1 23 ? 7.711 -13.312 -4.594 1 94.94 23 LYS B C 1
ATOM 1011 O O . LYS B 1 23 ? 8.07 -13.508 -3.43 1 94.94 23 LYS B O 1
ATOM 1016 N N . ILE B 1 24 ? 7.207 -14.227 -5.332 1 93.88 24 ILE B N 1
ATOM 1017 C CA . ILE B 1 24 ? 7.012 -15.594 -4.844 1 93.88 24 ILE B CA 1
ATOM 1018 C C . ILE B 1 24 ? 8.359 -16.312 -4.781 1 93.88 24 ILE B C 1
ATOM 1020 O O . ILE B 1 24 ? 9.148 -16.234 -5.723 1 93.88 24 ILE B O 1
ATOM 1024 N N . ILE B 1 25 ? 8.555 -16.938 -3.695 1 94.56 25 ILE B N 1
ATOM 1025 C CA . ILE B 1 25 ? 9.828 -17.609 -3.449 1 94.56 25 ILE B CA 1
ATOM 1026 C C . ILE B 1 25 ? 9.734 -19.078 -3.889 1 94.56 25 ILE B C 1
ATOM 1028 O O . ILE B 1 25 ? 8.719 -19.734 -3.66 1 94.56 25 ILE B O 1
ATOM 1032 N N . GLU B 1 26 ? 10.781 -19.484 -4.543 1 91.5 26 GLU B N 1
ATOM 1033 C CA . GLU B 1 26 ? 10.852 -20.891 -4.957 1 91.5 26 GLU B CA 1
ATOM 1034 C C . GLU B 1 26 ? 11.008 -21.812 -3.754 1 91.5 26 GLU B C 1
ATOM 1036 O O . GLU B 1 26 ? 11.586 -21.422 -2.736 1 91.5 26 GLU B O 1
ATOM 1041 N N . SER B 1 27 ? 10.57 -22.984 -3.945 1 90.5 27 SER B N 1
ATOM 1042 C CA . SER B 1 27 ? 10.523 -23.938 -2.846 1 90.5 27 SER B CA 1
ATOM 1043 C C . SER B 1 27 ? 11.922 -24.281 -2.342 1 90.5 27 SER B C 1
ATOM 1045 O O . SER B 1 27 ? 12.102 -24.578 -1.162 1 90.5 27 SER B O 1
ATOM 1047 N N . ASP B 1 28 ? 12.891 -24.172 -3.082 1 93.44 28 ASP B N 1
ATOM 1048 C CA . ASP B 1 28 ? 14.242 -24.594 -2.701 1 93.44 28 ASP B CA 1
ATOM 1049 C C . ASP B 1 28 ? 15.086 -23.391 -2.279 1 93.44 28 ASP B C 1
ATOM 1051 O O . ASP B 1 28 ? 16.281 -23.516 -2.014 1 93.44 28 ASP B O 1
ATOM 1055 N N . ALA B 1 29 ? 14.508 -22.312 -2.219 1 94.75 29 ALA B N 1
ATOM 1056 C CA . ALA B 1 29 ? 15.242 -21.109 -1.831 1 94.75 29 ALA B CA 1
ATOM 1057 C C . ALA B 1 29 ? 15.703 -21.188 -0.378 1 94.75 29 ALA B C 1
ATOM 1059 O O . ALA B 1 29 ? 15.07 -21.859 0.444 1 94.75 29 ALA B O 1
ATOM 1060 N N . GLN B 1 30 ? 16.781 -20.516 -0.013 1 96.31 30 GLN B N 1
ATOM 1061 C CA . GLN B 1 30 ? 17.328 -20.469 1.342 1 96.31 30 GLN B CA 1
ATOM 1062 C C . GLN B 1 30 ? 16.969 -19.172 2.039 1 96.31 30 GLN B C 1
ATOM 1064 O O . GLN B 1 30 ? 17.281 -18.984 3.217 1 96.31 30 GLN B O 1
ATOM 1069 N N . GLY B 1 31 ? 16.438 -18.344 1.365 1 97.75 31 GLY B N 1
ATOM 1070 C CA . GLY B 1 31 ? 16.031 -17 1.774 1 97.75 31 GLY B CA 1
ATOM 1071 C C . GLY B 1 31 ? 15.602 -16.125 0.614 1 97.75 31 GLY B C 1
ATOM 1072 O O . GLY B 1 31 ? 15.273 -16.641 -0.463 1 97.75 31 GLY B O 1
ATOM 1073 N N . CYS B 1 32 ? 15.484 -14.867 0.838 1 97.69 32 CYS B N 1
ATOM 1074 C CA . CYS B 1 32 ? 15.133 -13.898 -0.196 1 97.69 32 CYS B CA 1
ATOM 1075 C C . CYS B 1 32 ? 16.344 -13.086 -0.625 1 97.69 32 CYS B C 1
ATOM 1077 O O . CYS B 1 32 ? 17.047 -12.523 0.215 1 97.69 32 CYS B O 1
ATOM 1079 N N . THR B 1 33 ? 16.578 -13.008 -1.901 1 96.88 33 THR B N 1
ATOM 1080 C CA . THR B 1 33 ? 17.656 -12.18 -2.422 1 96.88 33 THR B CA 1
ATOM 1081 C C . THR B 1 33 ? 17.109 -10.844 -2.932 1 96.88 33 THR B C 1
ATOM 1083 O O . THR B 1 33 ? 16.234 -10.812 -3.791 1 96.88 33 THR B O 1
ATOM 1086 N N . ASP B 1 34 ? 17.688 -9.805 -2.4 1 94.81 34 ASP B N 1
ATOM 1087 C CA . ASP B 1 34 ? 17.172 -8.5 -2.795 1 94.81 34 ASP B CA 1
ATOM 1088 C C . ASP B 1 34 ? 17.812 -8.016 -4.09 1 94.81 34 ASP B C 1
ATOM 1090 O O . ASP B 1 34 ? 18.578 -8.75 -4.719 1 94.81 34 ASP B O 1
ATOM 1094 N N . GLU B 1 35 ? 17.5 -6.848 -4.539 1 91 35 GLU B N 1
ATOM 1095 C CA . GLU B 1 35 ? 17.938 -6.316 -5.824 1 91 35 GLU B CA 1
ATOM 1096 C C . GLU B 1 35 ? 19.453 -6.109 -5.84 1 91 35 GLU B C 1
ATOM 1098 O O . GLU B 1 35 ? 20.062 -6.055 -6.91 1 91 35 GLU B O 1
ATOM 1103 N N . ASN B 1 36 ? 20.062 -6.031 -4.684 1 94.56 36 ASN B N 1
ATOM 1104 C CA . ASN B 1 36 ? 21.5 -5.816 -4.578 1 94.56 36 ASN B CA 1
ATOM 1105 C C . ASN B 1 36 ? 22.25 -7.137 -4.41 1 94.56 36 ASN B C 1
ATOM 1107 O O . ASN B 1 36 ? 23.469 -7.141 -4.207 1 94.56 36 ASN B O 1
ATOM 1111 N N . GLY B 1 37 ? 21.531 -8.219 -4.301 1 95.12 37 GLY B N 1
ATOM 1112 C CA . GLY B 1 37 ? 22.156 -9.523 -4.211 1 95.12 37 GLY B CA 1
ATOM 1113 C C . GLY B 1 37 ? 22.344 -10.008 -2.783 1 95.12 37 GLY B C 1
ATOM 1114 O O . GLY B 1 37 ? 22.969 -11.047 -2.545 1 95.12 37 GLY B O 1
ATOM 1115 N N . VAL B 1 38 ? 21.844 -9.219 -1.868 1 96.81 38 VAL B N 1
ATOM 1116 C CA . VAL B 1 38 ? 21.969 -9.594 -0.463 1 96.81 38 VAL B CA 1
ATOM 1117 C C . VAL B 1 38 ? 20.938 -10.656 -0.114 1 96.81 38 VAL B C 1
ATOM 1119 O O . VAL B 1 38 ? 19.734 -10.477 -0.38 1 96.81 38 VAL B O 1
ATOM 1122 N N . LEU B 1 39 ? 21.281 -11.75 0.476 1 97.75 39 LEU B N 1
ATOM 1123 C CA . LEU B 1 39 ? 20.391 -12.812 0.924 1 97.75 39 LEU B CA 1
ATOM 1124 C C . LEU B 1 39 ? 19.875 -12.539 2.332 1 97.75 39 LEU B C 1
ATOM 1126 O O . LEU B 1 39 ? 20.672 -12.391 3.27 1 97.75 39 LEU B O 1
ATOM 1130 N N . HIS B 1 40 ? 18.641 -12.484 2.416 1 98.19 40 HIS B N 1
ATOM 1131 C CA . HIS B 1 40 ? 17.984 -12.305 3.707 1 98.19 40 HIS B CA 1
ATOM 1132 C C . HIS B 1 40 ? 17.344 -13.602 4.191 1 98.19 40 HIS B C 1
ATOM 1134 O O . HIS B 1 40 ? 16.703 -14.312 3.42 1 98.19 40 HIS B O 1
ATOM 1140 N N . GLU B 1 41 ? 17.531 -13.812 5.434 1 97.88 41 GLU B N 1
ATOM 1141 C CA . GLU B 1 41 ? 16.969 -15.039 5.996 1 97.88 41 GLU B CA 1
ATOM 1142 C C . GLU B 1 41 ? 15.453 -14.984 6.07 1 97.88 41 GLU B C 1
ATOM 1144 O O . GLU B 1 41 ? 14.867 -13.898 6.133 1 97.88 41 GLU B O 1
ATOM 1149 N N . PHE B 1 42 ? 14.859 -16.188 6.074 1 97.25 42 PHE B N 1
ATOM 1150 C CA . PHE B 1 42 ? 13.422 -16.25 6.281 1 97.25 42 PHE B CA 1
ATOM 1151 C C . PHE B 1 42 ? 13.031 -15.617 7.609 1 97.25 42 PHE B C 1
ATOM 1153 O O . PHE B 1 42 ? 13.766 -15.719 8.594 1 97.25 42 PHE B O 1
ATOM 1160 N N . ASN B 1 43 ? 11.945 -14.906 7.574 1 96.94 43 ASN B N 1
ATOM 1161 C CA . ASN B 1 43 ? 11.367 -14.25 8.742 1 96.94 43 ASN B CA 1
ATOM 1162 C C . ASN B 1 43 ? 12.18 -13.023 9.156 1 96.94 43 ASN B C 1
ATOM 1164 O O . ASN B 1 43 ? 12.148 -12.609 10.312 1 96.94 43 ASN B O 1
ATOM 1168 N N . SER B 1 44 ? 12.898 -12.531 8.266 1 97.44 44 SER B N 1
ATOM 1169 C CA . SER B 1 44 ? 13.617 -11.289 8.523 1 97.44 44 SER B CA 1
ATOM 1170 C C . SER B 1 44 ? 12.898 -10.094 7.914 1 97.44 44 SER B C 1
ATOM 1172 O O . SER B 1 44 ? 12.031 -10.258 7.047 1 97.4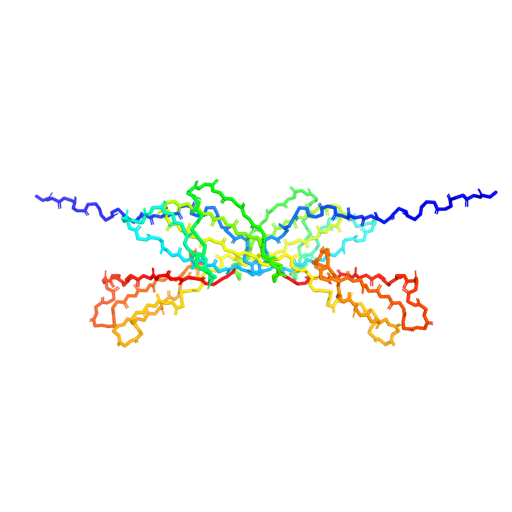4 44 SER B O 1
ATOM 1174 N N . LYS B 1 45 ? 13.18 -8.945 8.406 1 97.12 45 LYS B N 1
ATOM 1175 C CA . LYS B 1 45 ? 12.672 -7.672 7.902 1 97.12 45 LYS B CA 1
ATOM 1176 C C . LYS B 1 45 ? 13.797 -6.652 7.762 1 97.12 45 LYS B C 1
ATOM 1178 O O . LYS B 1 45 ? 14.742 -6.645 8.555 1 97.12 45 LYS B O 1
ATOM 1183 N N . TRP B 1 46 ? 13.711 -5.785 6.789 1 97 46 TRP B N 1
ATOM 1184 C CA . TRP B 1 46 ? 14.695 -4.727 6.602 1 97 46 TRP B CA 1
ATOM 1185 C C . TRP B 1 46 ? 14.086 -3.541 5.859 1 97 46 TRP B C 1
ATOM 1187 O O . TRP B 1 46 ? 13 -3.654 5.277 1 97 46 TRP B O 1
ATOM 1197 N N . THR B 1 47 ? 14.727 -2.396 5.957 1 93.94 47 THR B N 1
ATOM 1198 C CA . THR B 1 47 ? 14.359 -1.199 5.207 1 93.94 47 THR B CA 1
ATOM 1199 C C . THR B 1 47 ? 15.43 -0.865 4.172 1 93.94 47 THR B C 1
ATOM 1201 O O . THR B 1 47 ? 16.609 -1.131 4.383 1 93.94 47 THR B O 1
ATOM 1204 N N . THR B 1 48 ? 14.992 -0.367 3.098 1 94.19 48 THR B N 1
ATOM 1205 C CA . THR B 1 48 ? 15.938 -0.047 2.033 1 94.19 48 THR B CA 1
ATOM 1206 C C . THR B 1 48 ? 16.203 1.455 1.977 1 94.19 48 THR B C 1
ATOM 1208 O O . THR B 1 48 ? 15.438 2.246 2.537 1 94.19 48 THR B O 1
ATOM 1211 N N . LYS B 1 49 ? 17.219 1.857 1.273 1 92.88 49 LYS B N 1
A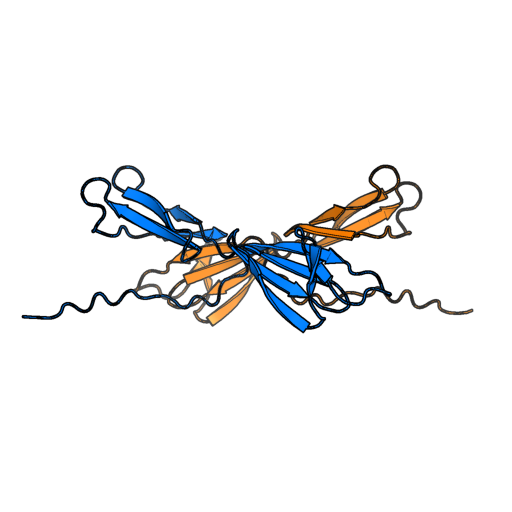TOM 1212 C CA . LYS B 1 49 ? 17.562 3.264 1.088 1 92.88 49 LYS B CA 1
ATOM 1213 C C . LYS B 1 49 ? 16.484 3.996 0.298 1 92.88 49 LYS B C 1
ATOM 1215 O O . LYS B 1 49 ? 16.312 5.207 0.451 1 92.88 49 LYS B O 1
ATOM 1220 N N . ASP B 1 50 ? 15.75 3.277 -0.511 1 92.06 50 ASP B N 1
ATOM 1221 C CA . ASP B 1 50 ? 14.688 3.85 -1.332 1 92.06 50 ASP B CA 1
ATOM 1222 C C . ASP B 1 50 ? 13.359 3.861 -0.581 1 92.06 50 ASP B C 1
ATOM 1224 O O . ASP B 1 50 ? 12.289 3.861 -1.197 1 92.06 50 ASP B O 1
ATOM 1228 N N . CYS B 1 51 ? 13.398 3.729 0.658 1 93.19 51 CYS B N 1
ATOM 1229 C CA . CYS B 1 51 ? 12.266 3.91 1.555 1 93.19 51 CYS B CA 1
ATOM 1230 C C . CYS B 1 51 ? 11.242 2.795 1.373 1 93.19 51 CYS B C 1
ATOM 1232 O O . CYS B 1 51 ? 10.039 3.057 1.271 1 93.19 51 CYS B O 1
ATOM 1234 N N . GLN 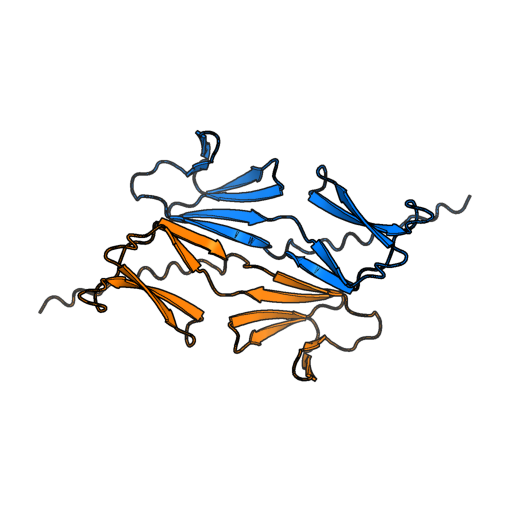B 1 52 ? 11.758 1.606 1.376 1 92.31 52 GLN B N 1
ATOM 1235 C CA . GLN B 1 52 ? 10.875 0.444 1.387 1 92.31 52 GLN B CA 1
ATOM 1236 C C . GLN B 1 52 ? 11.094 -0.4 2.639 1 92.31 52 GLN B C 1
ATOM 1238 O O . GLN B 1 52 ? 12.219 -0.532 3.117 1 92.31 52 GLN B O 1
ATOM 1243 N N . SER B 1 53 ? 10.039 -0.864 3.146 1 92.5 53 SER B N 1
ATOM 1244 C CA . SER B 1 53 ? 10.086 -1.91 4.164 1 92.5 53 SER B CA 1
ATOM 1245 C C . SER B 1 53 ? 9.844 -3.285 3.551 1 92.5 53 SER B C 1
ATOM 1247 O O . SER B 1 53 ? 8.844 -3.494 2.857 1 92.5 53 SER B O 1
ATOM 1249 N N . CYS B 1 54 ? 10.766 -4.203 3.889 1 94.56 54 CYS B N 1
ATOM 1250 C CA . CYS B 1 54 ? 10.711 -5.508 3.234 1 94.56 54 CYS B CA 1
ATOM 1251 C C . CYS B 1 54 ? 10.711 -6.633 4.262 1 94.56 54 CYS B C 1
ATOM 1253 O O . CYS B 1 54 ? 11.133 -6.438 5.402 1 94.56 54 CYS B O 1
ATOM 1255 N N . SER B 1 55 ? 10.164 -7.711 3.855 1 94.88 55 SER B N 1
ATOM 1256 C CA . SER B 1 55 ? 10.164 -8.922 4.672 1 94.88 55 SER B CA 1
ATOM 1257 C C . SER B 1 55 ? 10.305 -10.172 3.812 1 94.88 55 SER B C 1
ATOM 1259 O O . SER B 1 55 ? 10.008 -10.141 2.615 1 94.88 55 SER B O 1
ATOM 1261 N N . CYS B 1 56 ? 10.836 -11.258 4.461 1 97.19 56 CYS B N 1
ATOM 1262 C CA . CYS B 1 56 ? 11.07 -12.516 3.758 1 97.19 56 CYS B CA 1
ATOM 1263 C C . CYS B 1 56 ? 10.406 -13.68 4.48 1 97.19 56 CYS B C 1
ATOM 1265 O O . CYS B 1 56 ? 10.594 -13.867 5.684 1 97.19 56 CYS B O 1
ATOM 1267 N N . SER B 1 57 ? 9.531 -14.375 3.811 1 95.31 57 SER B N 1
ATOM 1268 C CA . SER B 1 57 ? 8.984 -15.648 4.266 1 95.31 57 SER B CA 1
ATOM 1269 C C . SER B 1 57 ? 9.359 -16.781 3.316 1 95.31 57 SER B C 1
ATOM 1271 O O . SER B 1 57 ? 10.008 -16.562 2.293 1 95.31 57 SER B O 1
ATOM 1273 N N . LYS B 1 58 ? 8.992 -18 3.645 1 95.75 58 LYS B N 1
ATOM 1274 C CA . LYS B 1 58 ? 9.258 -19.141 2.766 1 95.75 58 LYS B CA 1
ATOM 1275 C C . LYS B 1 58 ? 8.422 -19.047 1.489 1 95.75 58 LYS B C 1
ATOM 1277 O O . LYS B 1 58 ? 8.75 -19.688 0.482 1 95.75 58 LYS B O 1
ATOM 1282 N N . GLU B 1 59 ? 7.406 -18.266 1.54 1 93.12 59 GLU B N 1
ATOM 1283 C CA . GLU B 1 59 ? 6.48 -18.203 0.415 1 93.12 59 GLU B CA 1
ATOM 1284 C C . GLU B 1 59 ? 6.785 -17 -0.482 1 93.12 59 GLU B C 1
ATOM 1286 O O . GLU B 1 59 ? 6.531 -17.047 -1.688 1 93.12 59 GLU B O 1
ATOM 1291 N N . ARG B 1 60 ? 7.234 -15.922 0.19 1 93.88 60 ARG B N 1
ATOM 1292 C CA . ARG B 1 60 ? 7.352 -14.711 -0.619 1 93.88 60 ARG B CA 1
ATOM 1293 C C . ARG B 1 60 ? 8.32 -13.727 0.015 1 93.88 60 ARG B C 1
ATOM 1295 O O . ARG B 1 60 ? 8.555 -13.758 1.225 1 93.88 60 ARG B O 1
ATOM 1302 N N . MET B 1 61 ? 8.82 -12.852 -0.792 1 95.5 61 MET B N 1
ATOM 1303 C CA . MET B 1 61 ? 9.422 -11.578 -0.411 1 95.5 61 MET B CA 1
ATOM 1304 C C . MET B 1 61 ? 8.461 -10.422 -0.659 1 95.5 61 MET B C 1
ATOM 1306 O O . MET B 1 61 ? 7.852 -10.336 -1.729 1 95.5 61 MET B O 1
ATOM 1310 N N . GLN B 1 62 ? 8.344 -9.555 0.282 1 93.5 62 GLN B N 1
ATOM 1311 C CA . GLN B 1 62 ? 7.418 -8.43 0.168 1 93.5 62 GLN B CA 1
ATOM 1312 C C . GLN B 1 62 ? 8.102 -7.113 0.532 1 93.5 62 GLN B C 1
ATOM 1314 O O . GLN B 1 62 ? 8.828 -7.039 1.527 1 93.5 62 GLN B O 1
ATOM 1319 N N . CYS B 1 63 ? 7.902 -6.145 -0.319 1 93.25 63 CYS B N 1
ATOM 1320 C CA . CYS B 1 63 ? 8.383 -4.797 -0.037 1 93.25 63 CYS B CA 1
ATOM 1321 C C . CYS B 1 63 ? 7.27 -3.771 -0.238 1 93.25 63 CYS B C 1
ATOM 1323 O O . CYS B 1 63 ? 6.559 -3.811 -1.243 1 93.25 63 CYS B O 1
ATOM 1325 N N . CYS B 1 64 ? 7.172 -2.824 0.7 1 91.94 64 CYS B N 1
ATOM 1326 C CA . CYS B 1 64 ? 6.172 -1.766 0.64 1 91.94 64 CYS B CA 1
ATOM 1327 C C . CYS B 1 64 ? 6.812 -0.398 0.849 1 91.94 64 CYS B C 1
ATOM 1329 O O . CYS B 1 64 ? 7.754 -0.262 1.633 1 91.94 64 CYS B O 1
ATOM 1331 N N . SER B 1 65 ? 6.25 0.538 0.145 1 91.12 65 SER B N 1
ATOM 1332 C CA . SER B 1 65 ? 6.754 1.896 0.324 1 91.12 65 SER B CA 1
ATOM 1333 C C . SER B 1 65 ? 6.469 2.408 1.732 1 91.12 65 SER B C 1
ATOM 1335 O O . SER B 1 65 ? 5.402 2.15 2.289 1 91.12 65 SER B O 1
ATOM 1337 N N . LEU B 1 66 ? 7.402 3.203 2.219 1 90.62 66 LEU B N 1
ATOM 1338 C CA . LEU B 1 66 ? 7.234 3.861 3.51 1 90.62 66 LEU B CA 1
ATOM 1339 C C . LEU B 1 66 ? 6.75 5.297 3.328 1 90.62 66 LEU B C 1
ATOM 1341 O O . LEU B 1 66 ? 6.438 5.977 4.309 1 90.62 66 LEU B O 1
ATOM 1345 N N . VAL B 1 67 ? 6.711 5.688 2.119 1 90.62 67 VAL B N 1
ATOM 1346 C CA . VAL B 1 67 ? 6.457 7.098 1.844 1 90.62 67 VAL B CA 1
ATOM 1347 C C . VAL B 1 67 ? 4.957 7.332 1.682 1 90.62 67 VAL B C 1
ATOM 1349 O O . VAL B 1 67 ? 4.285 6.602 0.948 1 90.62 67 VAL B O 1
ATOM 1352 N N . SER B 1 68 ? 4.492 8.344 2.336 1 90.5 68 SER B N 1
ATOM 1353 C CA . SER B 1 68 ? 3.156 8.891 2.117 1 90.5 68 SER B CA 1
ATOM 1354 C C . SER B 1 68 ? 3.223 10.297 1.521 1 90.5 68 SER B C 1
ATOM 1356 O O . SER B 1 68 ? 3.74 11.219 2.154 1 90.5 68 SER B O 1
ATOM 1358 N N . SER B 1 69 ? 2.666 10.383 0.354 1 92.44 69 SER B N 1
ATOM 1359 C CA . SER B 1 69 ? 2.73 11.672 -0.335 1 92.44 69 SER B CA 1
ATOM 1360 C C . SER B 1 69 ? 1.515 12.531 -0.012 1 92.44 69 SER B C 1
ATOM 1362 O O . SER B 1 69 ? 0.375 12.078 -0.143 1 92.44 69 SER B O 1
ATOM 1364 N N . PRO B 1 70 ? 1.777 13.773 0.434 1 95 70 PRO B N 1
ATOM 1365 C CA . PRO B 1 70 ? 0.643 14.68 0.65 1 95 70 PRO B CA 1
ATOM 1366 C C . PRO B 1 70 ? -0.039 15.094 -0.653 1 95 70 PRO B C 1
ATOM 1368 O O . PRO B 1 70 ? 0.637 15.453 -1.619 1 95 70 PRO B O 1
ATOM 1371 N N . VAL B 1 71 ? -1.315 15.086 -0.704 1 94.69 71 VAL B N 1
ATOM 1372 C CA . VAL B 1 71 ? -1.974 15.375 -1.975 1 94.69 71 VAL B CA 1
ATOM 1373 C C . VAL B 1 71 ? -2.992 16.5 -1.787 1 94.69 71 VAL B C 1
ATOM 1375 O O . VAL B 1 71 ? -3.402 17.141 -2.756 1 94.69 71 VAL B O 1
ATOM 1378 N N . ASP B 1 72 ? -3.441 16.719 -0.574 1 96 72 ASP B N 1
ATOM 1379 C CA . ASP B 1 72 ? -4.422 17.766 -0.319 1 96 72 ASP B CA 1
ATOM 1380 C C . ASP B 1 72 ? -3.893 18.781 0.693 1 96 72 ASP B C 1
ATOM 1382 O O . ASP B 1 72 ? -3.99 18.562 1.903 1 96 72 ASP B O 1
ATOM 1386 N N . TYR B 1 73 ? -3.441 19.859 0.161 1 97.44 73 TYR B N 1
ATOM 1387 C CA . TYR B 1 73 ? -2.955 21 0.916 1 97.44 73 TYR B CA 1
ATOM 1388 C C . TYR B 1 73 ? -2.955 22.266 0.056 1 97.44 73 TYR B C 1
ATOM 1390 O O . TYR B 1 73 ? -3.254 22.203 -1.139 1 97.44 73 TYR B O 1
ATOM 1398 N N . ASP B 1 74 ? -2.715 23.391 0.586 1 98.12 74 ASP B N 1
ATOM 1399 C CA . ASP B 1 74 ? -2.717 24.641 -0.152 1 98.12 74 ASP B CA 1
ATOM 1400 C C . ASP B 1 74 ? -1.477 24.766 -1.033 1 98.12 74 ASP B C 1
ATOM 1402 O O . ASP B 1 74 ? -0.452 25.297 -0.6 1 98.12 74 ASP B O 1
ATOM 1406 N N . LYS B 1 75 ? -1.635 24.422 -2.322 1 97.56 75 LYS B N 1
ATOM 1407 C CA . LYS B 1 75 ? -0.486 24.359 -3.221 1 97.56 75 LYS B CA 1
ATOM 1408 C C . LYS B 1 75 ? -0.046 25.766 -3.646 1 97.56 75 LYS B C 1
ATOM 1410 O O . LYS B 1 75 ? 1.062 25.938 -4.156 1 97.56 75 LYS B O 1
ATOM 1415 N N . GLU B 1 76 ? -0.898 26.688 -3.564 1 98.25 76 GLU B N 1
ATOM 1416 C CA . GLU B 1 76 ? -0.534 28.062 -3.885 1 98.25 76 GLU B CA 1
ATOM 1417 C C . GLU B 1 76 ? 0.412 28.641 -2.838 1 98.25 76 GLU B C 1
ATOM 1419 O O . GLU B 1 76 ? 1.399 29.297 -3.18 1 98.25 76 GLU B O 1
ATOM 1424 N N . LYS B 1 77 ? 0.215 28.312 -1.622 1 98.38 77 LYS B N 1
ATOM 1425 C CA . LYS B 1 77 ? 0.957 28.938 -0.534 1 98.38 77 LYS B CA 1
ATOM 1426 C C . LYS B 1 77 ? 2.006 27.984 0.039 1 98.38 77 LYS B C 1
ATOM 1428 O O . LYS B 1 77 ? 2.912 28.422 0.757 1 98.38 77 LYS B O 1
ATOM 1433 N N . CYS B 1 78 ? 1.808 26.719 -0.184 1 98.75 78 CYS B N 1
ATOM 1434 C CA . CYS B 1 78 ? 2.633 25.719 0.475 1 98.75 78 CYS B CA 1
ATOM 1435 C C . CYS B 1 78 ? 3.373 24.859 -0.548 1 98.75 78 CYS B C 1
ATOM 1437 O O . CYS B 1 78 ? 3.002 24.828 -1.724 1 98.75 78 CYS B O 1
ATOM 1439 N N . GLU B 1 79 ? 4.387 24.188 -0.159 1 98.25 79 GLU B N 1
ATOM 1440 C CA . GLU B 1 79 ? 5.137 23.219 -0.951 1 98.25 79 GLU B CA 1
ATOM 1441 C C . GLU B 1 79 ? 5.539 22.016 -0.11 1 98.25 79 GLU B C 1
ATOM 1443 O O . GLU B 1 79 ? 5.656 22.109 1.113 1 98.25 79 GLU B O 1
ATOM 1448 N N . SER B 1 80 ? 5.641 20.891 -0.725 1 97.75 80 SER B N 1
ATOM 1449 C CA . SER B 1 80 ? 6.082 19.672 -0.056 1 97.75 80 SER B CA 1
ATOM 1450 C C . SER B 1 80 ? 7.57 19.438 -0.27 1 97.75 80 SER B C 1
ATOM 1452 O O . SER B 1 80 ? 8.07 19.562 -1.389 1 97.75 80 SER B O 1
ATOM 1454 N N . ILE B 1 81 ? 8.227 19.094 0.764 1 97.31 81 ILE B N 1
ATOM 1455 C CA . ILE B 1 81 ? 9.648 18.781 0.714 1 97.31 81 ILE B CA 1
ATOM 1456 C C . ILE B 1 81 ? 9.875 17.344 1.2 1 97.31 81 ILE B C 1
ATOM 1458 O O . ILE B 1 81 ? 9.398 16.969 2.275 1 97.31 81 ILE B O 1
ATOM 1462 N N . PHE B 1 82 ? 10.602 16.641 0.402 1 95.94 82 PHE B N 1
ATOM 1463 C C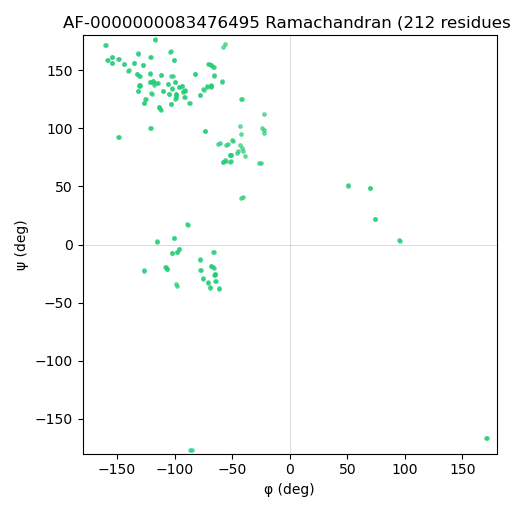A . PHE B 1 82 ? 10.867 15.242 0.757 1 95.94 82 PHE B CA 1
ATOM 1464 C C . PHE B 1 82 ? 12.172 15.125 1.54 1 95.94 82 PHE B C 1
ATOM 1466 O O . PHE B 1 82 ? 13.195 15.695 1.148 1 95.94 82 PHE B O 1
ATOM 1473 N N . TYR B 1 83 ? 12.016 14.414 2.582 1 95.25 83 TYR B N 1
ATOM 1474 C CA . TYR B 1 83 ? 13.188 14.109 3.396 1 95.25 83 TYR B CA 1
ATOM 1475 C C . TYR B 1 83 ? 13.539 12.633 3.322 1 95.25 83 TYR B C 1
ATOM 1477 O O . TYR B 1 83 ? 12.836 11.789 3.891 1 95.25 83 TYR B O 1
ATOM 1485 N N . GLU B 1 84 ? 14.586 12.289 2.832 1 93.06 84 GLU B N 1
ATOM 1486 C CA . GLU B 1 84 ? 15.016 10.914 2.611 1 93.06 84 GLU B CA 1
ATOM 1487 C C . GLU B 1 84 ? 15.352 10.219 3.932 1 93.06 84 GLU B C 1
ATOM 1489 O O . GLU B 1 84 ? 15.125 9.016 4.078 1 93.06 84 GLU B O 1
ATOM 1494 N N . GLU B 1 85 ? 15.875 11.047 4.918 1 93 85 GLU B N 1
ATOM 1495 C CA . GLU B 1 85 ? 16.328 10.477 6.188 1 93 85 GLU B CA 1
ATOM 1496 C C . GLU B 1 85 ? 15.148 9.867 6.961 1 93 85 GLU B C 1
ATOM 1498 O O . GLU B 1 85 ? 15.312 8.867 7.652 1 93 85 GLU B O 1
ATOM 1503 N N . THR B 1 86 ? 14.008 10.43 6.793 1 93.12 86 THR B N 1
ATOM 1504 C CA . THR B 1 86 ? 12.852 9.969 7.559 1 93.12 86 THR B CA 1
ATOM 1505 C C . THR B 1 86 ? 11.797 9.367 6.633 1 93.12 86 THR B C 1
ATOM 1507 O O . THR B 1 86 ? 10.711 8.992 7.078 1 93.12 86 THR B O 1
ATOM 1510 N N . CYS B 1 87 ? 12.141 9.336 5.352 1 93.44 87 CYS B N 1
ATOM 1511 C CA . CYS B 1 87 ? 11.211 8.828 4.348 1 93.44 87 CYS B CA 1
ATOM 1512 C C . CYS B 1 87 ? 9.844 9.492 4.484 1 93.44 87 CYS B C 1
ATOM 1514 O O . CYS B 1 87 ? 8.82 8.812 4.539 1 93.44 87 CYS B O 1
ATOM 1516 N N . SER B 1 88 ? 9.906 10.844 4.539 1 93.69 88 SER B N 1
ATOM 1517 C CA . SER B 1 88 ? 8.648 11.555 4.762 1 93.69 88 SER B CA 1
ATOM 1518 C C . SER B 1 88 ? 8.656 12.922 4.074 1 93.69 88 SER B C 1
ATOM 1520 O O . SER B 1 88 ? 9.719 13.43 3.709 1 93.69 88 SER B O 1
ATOM 1522 N N . TYR B 1 89 ? 7.469 13.406 3.873 1 94.69 89 TYR B N 1
ATOM 1523 C CA . TYR B 1 89 ? 7.281 14.758 3.373 1 94.69 89 TYR B CA 1
ATOM 1524 C C . TYR B 1 89 ? 6.941 15.719 4.508 1 94.69 89 TYR B C 1
ATOM 1526 O O . TYR B 1 89 ? 6.211 15.359 5.438 1 94.69 89 TYR B O 1
ATOM 1534 N N . LYS B 1 90 ? 7.547 16.875 4.352 1 96.56 90 LYS B N 1
ATOM 1535 C CA . LYS B 1 90 ? 7.043 18.016 5.105 1 96.56 90 LYS B CA 1
ATOM 1536 C C . LYS B 1 90 ? 6.379 19.031 4.18 1 96.56 90 LYS B C 1
ATOM 1538 O O . LYS B 1 90 ? 6.898 19.344 3.105 1 96.56 90 LYS B O 1
ATOM 1543 N N . VAL B 1 91 ? 5.25 19.422 4.582 1 97.62 91 VAL B N 1
ATOM 1544 C CA . VAL B 1 91 ? 4.57 20.469 3.826 1 97.62 91 VAL B CA 1
ATOM 1545 C C . VAL B 1 91 ? 4.703 21.797 4.559 1 97.62 91 VAL B C 1
ATOM 1547 O O . VAL B 1 91 ? 4.242 21.938 5.695 1 97.62 91 VAL B O 1
ATOM 1550 N N . VAL B 1 92 ? 5.305 22.75 3.848 1 98.31 92 VAL B N 1
ATOM 1551 C CA . VAL B 1 92 ? 5.664 23.984 4.52 1 98.31 92 VAL B CA 1
ATOM 1552 C C . VAL B 1 92 ? 5.203 25.188 3.686 1 98.31 92 VAL B C 1
ATOM 1554 O O . VAL B 1 92 ? 4.918 25.047 2.494 1 98.31 92 VAL B O 1
ATOM 1557 N N . GLU B 1 93 ? 5.203 26.312 4.34 1 98.5 93 GLU B N 1
ATOM 1558 C CA . GLU B 1 93 ? 4.883 27.547 3.625 1 98.5 93 GLU B CA 1
ATOM 1559 C C . GLU B 1 93 ? 6.02 27.953 2.688 1 98.5 93 GLU B C 1
ATOM 1561 O O . GLU B 1 93 ? 7.188 27.922 3.078 1 98.5 93 GLU B O 1
ATOM 1566 N N . LYS B 1 94 ? 5.621 28.344 1.465 1 98.12 94 LYS B N 1
ATOM 1567 C CA . LYS B 1 94 ? 6.629 28.781 0.507 1 98.12 94 LYS B CA 1
ATOM 1568 C C . LYS B 1 94 ? 7.379 30.016 1.03 1 98.12 94 LYS B C 1
ATOM 1570 O O . LYS B 1 94 ? 8.594 30.125 0.852 1 98.12 94 LYS B O 1
ATOM 1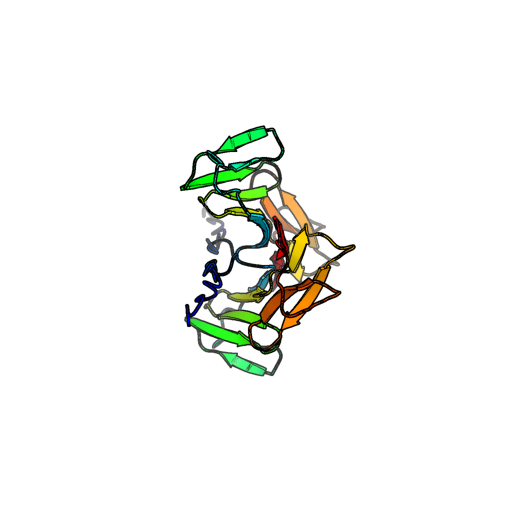575 N N . ALA B 1 95 ? 6.668 30.875 1.684 1 98 95 ALA B N 1
ATOM 1576 C CA . ALA B 1 95 ? 7.234 32.156 2.148 1 98 95 ALA B CA 1
ATOM 1577 C C . ALA B 1 95 ? 8.133 31.938 3.363 1 98 95 ALA B C 1
ATOM 1579 O O . ALA B 1 95 ? 9.062 32.688 3.596 1 98 95 ALA B O 1
ATOM 1580 N N . ASP B 1 96 ? 7.855 30.922 4.18 1 97.5 96 ASP B N 1
ATOM 1581 C CA . ASP B 1 96 ? 8.617 30.625 5.387 1 97.5 96 ASP B CA 1
ATOM 1582 C C . ASP B 1 96 ? 8.633 29.125 5.664 1 97.5 96 ASP B C 1
ATOM 1584 O O . ASP B 1 96 ? 7.77 28.609 6.387 1 97.5 96 ASP B O 1
ATOM 1588 N N . PRO B 1 97 ? 9.57 28.453 5.211 1 94.88 97 PRO B N 1
ATOM 1589 C CA . PRO B 1 97 ? 9.586 26.984 5.285 1 94.88 97 PRO B CA 1
ATOM 1590 C C . PRO B 1 97 ? 9.695 26.469 6.719 1 94.88 97 PRO B C 1
ATOM 1592 O O . PRO B 1 97 ? 9.625 25.25 6.945 1 94.88 97 PRO B O 1
ATOM 1595 N N . SER B 1 98 ? 9.883 27.297 7.734 1 95.38 98 SER B N 1
ATOM 1596 C CA . SER B 1 98 ? 9.875 26.859 9.125 1 95.38 98 SER B CA 1
ATOM 1597 C C . SER B 1 98 ? 8.453 26.641 9.625 1 95.38 98 SER B C 1
ATOM 1599 O O . SER B 1 98 ? 8.25 26.031 10.688 1 95.38 98 SER B O 1
ATOM 1601 N N . LYS B 1 99 ? 7.566 27.172 8.781 1 96.94 99 LYS B N 1
ATOM 1602 C CA . LYS B 1 99 ? 6.16 27.016 9.148 1 96.94 99 LYS B CA 1
ATOM 1603 C C . LYS B 1 99 ? 5.523 25.844 8.398 1 96.94 99 LYS B C 1
ATOM 1605 O O . LYS B 1 99 ? 5.59 25.781 7.168 1 96.94 99 LYS B O 1
ATOM 1610 N N . LEU B 1 100 ? 4.906 25 9.102 1 96.31 100 LEU B N 1
ATOM 1611 C CA . LEU B 1 100 ? 4.254 23.844 8.508 1 96.31 100 LEU B CA 1
ATOM 1612 C C . LEU B 1 100 ? 2.877 24.219 7.965 1 96.31 100 LEU B C 1
ATOM 1614 O O . LEU B 1 100 ? 2.201 25.094 8.516 1 96.31 100 LEU B O 1
ATOM 1618 N N . CYS B 1 101 ? 2.479 23.562 6.867 1 97.31 101 CYS B N 1
ATOM 1619 C CA . CYS B 1 101 ? 1.133 23.656 6.312 1 97.31 101 CYS B CA 1
ATOM 1620 C C . CYS B 1 101 ? 0.305 22.438 6.676 1 97.31 101 CYS B C 1
ATOM 1622 O O . CYS B 1 101 ? 0.844 21.328 6.797 1 97.31 101 CYS B O 1
ATOM 1624 N N . GLU B 1 102 ? -0.94 22.656 6.895 1 94.81 102 GLU B N 1
ATOM 1625 C CA . GLU B 1 102 ? -1.855 21.547 7.148 1 94.81 102 GLU B CA 1
ATOM 1626 C C . GLU B 1 102 ? -2.049 20.688 5.898 1 94.81 102 GLU B C 1
ATOM 1628 O O . GLU B 1 102 ? -2.182 21.219 4.793 1 94.81 102 GLU B O 1
ATOM 1633 N N . VAL B 1 103 ? -2.023 19.453 6.109 1 95.94 103 VAL B N 1
ATOM 1634 C CA . VAL B 1 103 ? -2.301 18.5 5.043 1 95.94 103 VAL B CA 1
ATOM 1635 C C . VAL B 1 103 ? -3.58 17.734 5.359 1 95.94 103 VAL B C 1
ATOM 1637 O O . VAL B 1 103 ? -3.773 17.281 6.492 1 95.94 103 VAL B O 1
ATOM 1640 N N . HIS B 1 104 ? -4.395 17.516 4.375 1 95.12 104 HIS B N 1
ATOM 1641 C CA . HIS B 1 104 ? -5.691 16.906 4.656 1 95.12 104 HIS B CA 1
ATOM 1642 C C . HIS B 1 104 ? -5.742 15.469 4.168 1 95.12 104 HIS B C 1
ATOM 1644 O O . HIS B 1 104 ? -6.617 14.703 4.574 1 95.12 104 HIS B O 1
ATOM 1650 N N . SER B 1 105 ? -4.812 15.141 3.227 1 93.56 105 SER B N 1
ATOM 1651 C CA . SER B 1 105 ? -4.816 13.766 2.738 1 93.56 105 SER B CA 1
ATOM 1652 C C . SER B 1 105 ? -3.441 13.359 2.227 1 93.56 105 SER B C 1
ATOM 1654 O O . SER B 1 105 ? -2.631 14.211 1.855 1 93.56 105 SER B O 1
ATOM 1656 N N . TYR B 1 106 ? -3.27 12.07 2.258 1 93 106 TYR B N 1
ATOM 1657 C CA . TYR B 1 106 ? -2.039 11.445 1.788 1 93 106 TYR B CA 1
ATOM 1658 C C . TYR B 1 106 ? -2.344 10.227 0.92 1 93 106 TYR B C 1
ATOM 1660 O O . TYR B 1 106 ? -3.412 9.625 1.04 1 93 106 TYR B O 1
ATOM 1668 N N . VAL B 1 107 ? -1.319 9.914 0.037 1 90.56 107 VAL B N 1
ATOM 1669 C CA . VAL B 1 107 ? -1.355 8.68 -0.743 1 90.56 107 VAL B CA 1
ATOM 1670 C C . VAL B 1 107 ? -0.018 7.953 -0.623 1 90.56 107 VAL B C 1
ATOM 1672 O O . VAL B 1 107 ? 1.043 8.578 -0.678 1 90.56 107 VAL B O 1
ATOM 1675 N N . GLY B 1 108 ? -0.192 6.602 -0.434 1 85.56 108 GLY B N 1
ATOM 1676 C CA . GLY B 1 108 ? 1.032 5.816 -0.401 1 85.56 108 GLY B CA 1
ATOM 1677 C C . GLY B 1 108 ? 0.794 4.352 -0.077 1 85.56 108 GLY B C 1
ATOM 1678 O O . GLY B 1 108 ? -0.298 3.975 0.351 1 85.56 108 GLY B O 1
#

Foldseek 3Di:
DPPPPPPPPPVVPVQPFADKDKAFADQPDQADQDPVRDGDHAQDWDADLQQWIWHIHSTIIMITHSEKAFDAWDPVFWDWDADSVVNYIFIAGPVDRVHGTDTDDIHD/DPPPPPPPPPVVPVQPFADKDKDFADQPDQADQDPVRDGDHAQDWDADLQQWIWHIHSTIIMITHSEKAFDAWDPVFWDWDADSVVNYIFIAGPVDRVHGTDTDDIHD

Radius of gyration: 21.05 Å; Cα contacts (8 Å, |Δi|>4): 447; chains: 2; bounding box: 44×74×52 Å

InterPro domains:
  IPR008735 Beta-microseminoprotein [PF05825] (26-107)
  IPR008735 Beta-microseminoprotein [PTHR10500] (4-104)

Secondary structure (DSSP, 8-state):
------------------SEEEEEPPTT-SSEE-TTS-EE-TTEEEE-TTSEEEEE-SSEEEEEE---EEEES-TTTEEEEEETTTTEEEEEESS-TTSBPP--EEE-/------------------SEEEEEPPTT-SSEE-TTS-EE-TTEEEE-TTSEEEEE-SSEEEEEE---EEEES-TTTEEEEEETTTTEEEEEESS-TTSBPP--EEE-